Protein AF-A0A9W7AC46-F1 (afdb_monomer_lite)

Radius of gyration: 25.56 Å; chains: 1; bounding box: 69×56×58 Å

Organism: NCBI:txid2557542

Secondary structure (DSSP, 8-state):
--TTT-S--HHHHHHHHHTTSSPPPSEEEE--SS-TTT-----HHHHHHHHHHHHHTTPEEEEE-TTGGGB--STTPPPPGGG-SSS-GGGEEEEEETTTTT-GGG--EEEEES-HHHHHHHHT-HHHHTTTSS-HHHHHHHHHHHHTT-HHHHHHHHHHHHHHHHHHHHHHHHT-TTEE-SS---BSSEEEEEESS-S-HHHHHHHHHHHH-EE-EEGGGGS-TTSPP-SEEEEE---S----TT-TTSTTTTSSEE----TTS-HHHHHHHHHHHHHHHHHHHH--TTHHHHHHHHHHHHHHHTTPPPBPPP-TTS-S-PBPPHHHHHHHHHHHHHHHHHHHHHHHHHHHHHHHHHHHHHHT-

Sequence (365 aa):
MDATNGGIDLDVLEMMLDESIIPPPSAIYIIPTNNNPTGMTYSSSRREKLVRLASAHNIIIIADEVYHLLDWREDAKPGRMVTTAGADPSLTISLNSFTKIFSPGLRLGWIECKHQPLLLNIENLGYIRSQGGIAPLNSELMRIILTRGLLQPHLASVKSALKLRLDLILEKVASCPNITVPYPPTGGYFLWLKLLNVASEAAVVSALEKSQGVVVLPGSSCCQPSAPPLDGVFIRLNGTDSSDNSDSHESESSIFFAKGQKIREHPPNKHLTKLITTNIDAYYQAIGRHEKRDIIERIYDDLSSQGYTFHAPMIANKPPYQVVSRKVALTKIAQSIRDRKSLIPKIRRRQSRQKFKLSQAIKAR

Foldseek 3Di:
DPQQQDDDPLVVVLCCDVVVVDQADQEDEAAQALGVAQLGHHFLVRLLSVLASCVVRVYAYEYEDQWLLFFPDDPRRHDFSQPRPPHHQQSYKYWYDCCFQPNVVLQDTDIDHPNVVVVVVVCPPCCQVVVPHDSVVSVVVVVVCVVVVVSVVSNVLLSVQQVVLLVVVVVVQVPPPQWDFSHDRRGGFKGWIAGHPDPDQVVVQVCCCVPQLAHWAFQQVVDDVPDDGRRTTMFTADRDDPPCPPDPPCPPSNSGDRPDPPPPPDDVCCVVCCVVVVCPPVVVPPDDPVVVLVVLVVVVVVCVVVPDFDFDDDDPDDDPTDRDPPVVSSVVVVVVVVVVVVCVVVVVVVVVVVVVVVVVVVVVD

pLDDT: mean 70.44, std 22.74, range [26.23, 98.06]

Structure (mmCIF, N/CA/C/O backbone):
data_AF-A0A9W7AC46-F1
#
_entry.id   AF-A0A9W7AC46-F1
#
loop_
_atom_site.group_PDB
_atom_site.id
_atom_site.type_symbol
_atom_site.label_atom_id
_atom_site.label_alt_id
_atom_site.label_comp_id
_atom_site.label_asym_id
_atom_site.label_entity_id
_atom_site.label_seq_id
_atom_site.pdbx_PDB_ins_code
_atom_site.Cartn_x
_atom_site.Cartn_y
_atom_site.Cartn_z
_atom_site.occupancy
_atom_site.B_iso_or_equiv
_atom_site.auth_seq_id
_atom_site.auth_comp_id
_atom_site.auth_asym_id
_atom_site.auth_atom_id
_atom_site.pdbx_PDB_model_num
ATOM 1 N N . MET A 1 1 ? -15.261 -5.792 -6.338 1.00 64.38 1 MET A N 1
ATOM 2 C CA . MET A 1 1 ? -14.138 -5.985 -5.395 1.00 64.38 1 MET A CA 1
ATOM 3 C C . MET A 1 1 ? -14.119 -7.457 -5.061 1.00 64.38 1 MET A C 1
ATOM 5 O O . MET A 1 1 ? -15.205 -8.000 -4.903 1.00 64.38 1 MET A O 1
ATOM 9 N N . ASP A 1 2 ? -12.947 -8.078 -4.978 1.00 66.12 2 ASP A N 1
ATOM 10 C CA . ASP A 1 2 ? -12.839 -9.459 -4.494 1.00 66.12 2 ASP A CA 1
ATOM 11 C C . ASP A 1 2 ? -13.399 -9.516 -3.065 1.00 66.12 2 ASP A C 1
ATOM 13 O O . ASP A 1 2 ? -12.892 -8.829 -2.175 1.00 66.12 2 ASP A O 1
ATOM 17 N N . ALA A 1 3 ? -14.477 -10.273 -2.862 1.00 60.66 3 ALA A N 1
ATOM 18 C CA . ALA A 1 3 ? -15.183 -10.335 -1.584 1.00 60.66 3 ALA A CA 1
ATOM 19 C C . ALA A 1 3 ? -14.407 -11.107 -0.504 1.00 60.66 3 ALA A C 1
ATOM 21 O O . ALA A 1 3 ? -14.673 -10.930 0.684 1.00 60.66 3 ALA A O 1
ATOM 22 N N . THR A 1 4 ? -13.462 -11.958 -0.908 1.00 63.78 4 THR A N 1
ATOM 23 C CA . THR A 1 4 ? -12.693 -12.831 -0.018 1.00 63.78 4 THR A CA 1
ATOM 24 C C . THR A 1 4 ? -11.364 -12.194 0.363 1.00 63.78 4 THR A C 1
ATOM 26 O O . THR A 1 4 ? -10.980 -12.216 1.527 1.00 63.78 4 THR A O 1
ATOM 29 N N . ASN A 1 5 ? -10.664 -11.598 -0.603 1.00 70.50 5 ASN A N 1
ATOM 30 C CA . ASN A 1 5 ? -9.306 -11.089 -0.397 1.00 70.50 5 ASN A CA 1
ATOM 31 C C . ASN A 1 5 ? -9.199 -9.567 -0.492 1.00 70.50 5 ASN A C 1
ATOM 33 O O . ASN A 1 5 ? -8.156 -9.014 -0.146 1.00 70.50 5 ASN A O 1
ATOM 37 N N . GLY A 1 6 ? -10.241 -8.880 -0.959 1.00 76.44 6 GLY A N 1
ATOM 38 C CA . GLY A 1 6 ? -10.216 -7.444 -1.190 1.00 76.44 6 GLY A CA 1
ATOM 39 C C . GLY A 1 6 ? -9.431 -7.048 -2.445 1.00 76.44 6 GLY A C 1
ATOM 40 O O . GLY A 1 6 ? -8.724 -7.834 -3.084 1.00 76.44 6 GLY A O 1
ATOM 41 N N . GLY A 1 7 ? -9.550 -5.774 -2.811 1.00 84.06 7 GLY A N 1
ATOM 42 C CA . GLY A 1 7 ? -8.943 -5.234 -4.026 1.00 84.06 7 GLY A CA 1
ATOM 43 C C . GLY A 1 7 ? -9.664 -5.672 -5.304 1.00 84.06 7 GLY A C 1
ATOM 44 O O . GLY A 1 7 ? -10.861 -5.970 -5.308 1.00 84.06 7 GLY A O 1
ATOM 45 N N . ILE A 1 8 ? -8.934 -5.649 -6.415 1.00 8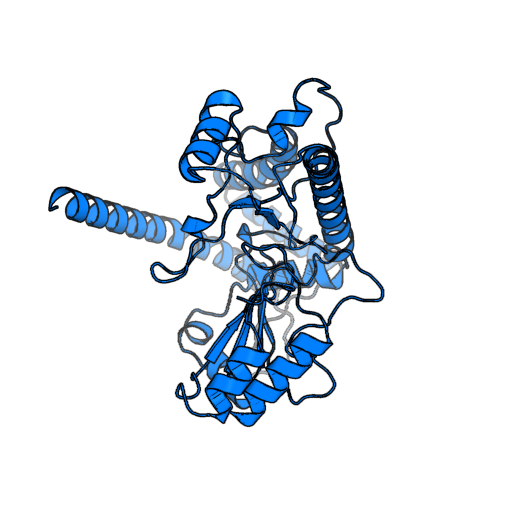8.44 8 ILE A N 1
ATOM 46 C CA . ILE A 1 8 ? -9.450 -6.056 -7.725 1.00 88.44 8 ILE A CA 1
ATOM 47 C C . ILE A 1 8 ? -9.716 -7.563 -7.701 1.00 88.44 8 ILE A C 1
ATOM 49 O O . ILE A 1 8 ? -8.866 -8.342 -7.271 1.00 88.44 8 ILE A O 1
ATOM 53 N N . ASP A 1 9 ? -10.896 -7.953 -8.167 1.00 89.94 9 ASP A N 1
ATOM 54 C CA . ASP A 1 9 ? -11.195 -9.346 -8.468 1.00 89.94 9 ASP A CA 1
ATOM 55 C C . ASP A 1 9 ? -10.502 -9.702 -9.787 1.00 89.94 9 ASP A C 1
ATOM 57 O O . ASP A 1 9 ? -10.860 -9.178 -10.842 1.00 89.94 9 ASP A O 1
ATOM 61 N N . LEU A 1 10 ? -9.423 -10.482 -9.694 1.00 92.19 10 LEU A N 1
ATOM 62 C CA . LEU A 1 10 ? -8.570 -10.778 -10.843 1.00 92.19 10 LEU A CA 1
ATOM 63 C C . LEU A 1 10 ? -9.198 -11.809 -11.779 1.00 92.19 10 LEU A C 1
ATOM 65 O O . LEU A 1 10 ? -8.859 -11.793 -12.954 1.00 92.19 10 LEU A O 1
ATOM 69 N N . ASP A 1 11 ? -10.093 -12.663 -11.280 1.00 91.31 11 ASP A N 1
ATOM 70 C CA . ASP A 1 11 ? -10.802 -13.648 -12.101 1.00 91.31 11 ASP A CA 1
ATOM 71 C C . ASP A 1 11 ? -11.875 -12.940 -12.934 1.00 91.31 11 ASP A C 1
ATOM 73 O O . ASP A 1 11 ? -11.988 -13.156 -14.138 1.00 91.31 11 ASP A O 1
ATOM 77 N N . VAL A 1 12 ? -12.603 -12.005 -12.312 1.00 90.88 12 VAL A N 1
ATOM 78 C CA . VAL A 1 12 ? -13.555 -11.146 -13.028 1.00 90.88 12 VAL A CA 1
ATOM 79 C C . VAL A 1 12 ? -12.835 -10.243 -14.027 1.00 90.88 12 VAL A C 1
ATOM 81 O O . VAL A 1 12 ? -13.307 -10.097 -15.150 1.00 90.88 12 VAL A O 1
ATOM 84 N N . LEU A 1 13 ? -11.700 -9.639 -13.651 1.00 90.81 13 LEU A N 1
ATOM 85 C CA . LEU A 1 13 ? -10.928 -8.799 -14.571 1.00 90.81 13 LEU A CA 1
ATOM 86 C C . LEU A 1 13 ? -10.423 -9.594 -15.782 1.00 90.81 13 LEU A C 1
ATOM 88 O O . LEU A 1 13 ? -10.555 -9.107 -16.898 1.00 90.81 13 LEU A O 1
ATOM 92 N N . GLU A 1 14 ? -9.856 -10.781 -15.559 1.00 93.44 14 GLU A N 1
ATOM 93 C CA . GLU A 1 14 ? -9.398 -11.690 -16.619 1.00 93.44 14 GLU A CA 1
ATOM 94 C C . GLU A 1 14 ? -10.542 -12.023 -17.576 1.00 93.44 14 GLU A C 1
ATOM 96 O O . GLU A 1 14 ? -10.450 -11.710 -18.757 1.00 93.44 14 GLU A O 1
ATOM 101 N N . MET A 1 15 ? -11.674 -12.500 -17.051 1.00 94.38 15 MET A N 1
ATOM 102 C CA . MET A 1 15 ? -12.862 -12.797 -17.855 1.00 94.38 15 MET A CA 1
ATOM 103 C C . MET A 1 15 ? -13.342 -11.581 -18.661 1.00 94.38 15 MET A C 1
ATOM 105 O O . MET A 1 15 ? -13.624 -11.700 -19.849 1.00 94.38 15 MET A O 1
ATOM 109 N N . MET A 1 16 ? -13.397 -10.390 -18.055 1.00 92.12 16 MET A N 1
ATOM 110 C CA . MET A 1 16 ? -13.843 -9.179 -18.751 1.00 92.12 16 MET A CA 1
ATOM 111 C C . MET A 1 16 ? -12.904 -8.745 -19.886 1.00 92.12 16 MET A C 1
ATOM 113 O O . MET A 1 16 ? -13.373 -8.127 -20.846 1.00 92.12 16 MET A O 1
ATOM 117 N N . LEU A 1 17 ? -11.603 -9.020 -19.765 1.00 91.62 17 LEU A N 1
ATOM 118 C CA . LEU A 1 17 ? -10.602 -8.708 -20.784 1.00 91.62 17 LEU A CA 1
ATOM 119 C C . LEU A 1 17 ? -10.576 -9.769 -21.891 1.00 91.62 17 LEU A C 1
ATOM 121 O O . LEU A 1 17 ? -10.580 -9.402 -23.065 1.00 91.62 17 LEU A O 1
ATOM 125 N N . ASP A 1 18 ? -10.595 -11.052 -21.529 1.00 92.06 18 ASP A N 1
ATOM 126 C CA . ASP A 1 18 ? -10.558 -12.179 -22.468 1.00 92.06 18 ASP A CA 1
ATOM 127 C C . ASP A 1 18 ? -11.819 -12.230 -23.339 1.00 92.06 18 ASP A C 1
ATOM 129 O O . ASP A 1 18 ? -11.731 -12.328 -24.563 1.00 92.06 18 ASP A O 1
ATOM 133 N N . GLU A 1 19 ? -12.995 -12.038 -22.735 1.00 93.50 19 GLU A N 1
ATOM 134 C CA . GLU A 1 19 ? -14.280 -11.982 -23.447 1.00 93.50 19 GLU A CA 1
ATOM 135 C C . GLU A 1 19 ? -14.530 -10.620 -24.119 1.00 93.50 19 GLU A C 1
ATOM 137 O O . GLU A 1 19 ? -15.601 -10.374 -24.676 1.00 93.50 19 GLU A O 1
ATOM 142 N N . SER A 1 20 ? -13.559 -9.699 -24.060 1.00 91.38 20 SER A N 1
ATOM 143 C CA . SER A 1 20 ? -13.648 -8.355 -24.650 1.00 91.38 20 SER A CA 1
ATOM 144 C C . SER A 1 20 ? -14.892 -7.560 -24.214 1.00 91.38 20 SER A C 1
ATOM 146 O O . SER A 1 20 ? -15.374 -6.689 -24.941 1.00 91.38 20 SER A O 1
ATOM 148 N N . ILE A 1 21 ? -15.406 -7.828 -23.008 1.00 92.25 21 ILE A N 1
ATOM 149 C CA . ILE A 1 21 ? -16.532 -7.095 -22.405 1.00 92.25 21 ILE A CA 1
ATOM 150 C C . ILE A 1 21 ? -16.138 -5.633 -22.176 1.00 92.25 21 ILE A C 1
ATOM 152 O O . ILE A 1 21 ? -16.964 -4.726 -22.307 1.00 92.25 21 ILE A O 1
ATOM 156 N N . ILE A 1 22 ? -14.867 -5.402 -21.842 1.00 88.38 22 ILE A N 1
ATOM 157 C CA . ILE A 1 22 ? -14.264 -4.072 -21.776 1.00 88.38 22 ILE A CA 1
ATOM 158 C C . ILE A 1 22 ? -13.017 -4.011 -22.660 1.00 88.38 22 ILE A C 1
ATOM 160 O O . ILE A 1 22 ? -12.302 -5.004 -22.790 1.00 88.38 22 ILE A O 1
ATOM 164 N N . PRO A 1 23 ? -12.691 -2.838 -23.228 1.00 91.25 23 PRO A N 1
ATOM 165 C CA . PRO A 1 23 ? -11.378 -2.643 -23.821 1.00 91.25 23 PRO A CA 1
ATOM 166 C C . PRO A 1 23 ? -10.291 -2.686 -22.729 1.00 91.25 23 PRO A C 1
ATOM 168 O O . PRO A 1 23 ? -10.530 -2.190 -21.619 1.00 91.25 23 PRO A O 1
ATOM 171 N N . PRO A 1 24 ? -9.081 -3.197 -23.029 1.00 92.44 24 PRO A N 1
ATOM 172 C CA . PRO A 1 24 ? -7.964 -3.141 -22.097 1.00 92.44 24 PRO A CA 1
ATOM 173 C C . PRO A 1 24 ? -7.679 -1.699 -21.650 1.00 92.44 24 PRO A C 1
ATOM 175 O O . PRO A 1 24 ? -7.480 -0.818 -22.495 1.00 92.44 24 PRO A O 1
ATOM 178 N N . PRO A 1 25 ? -7.657 -1.415 -20.336 1.00 94.19 25 PRO A N 1
ATOM 179 C CA . PRO A 1 25 ? -7.311 -0.088 -19.852 1.00 94.19 25 PRO A CA 1
ATOM 180 C C . PRO A 1 25 ? -5.836 0.205 -20.134 1.00 94.19 25 PRO A C 1
ATOM 182 O O . PRO A 1 25 ? -4.985 -0.670 -20.024 1.00 94.19 25 PRO A O 1
ATOM 185 N N . SER A 1 26 ? -5.488 1.464 -20.404 1.00 95.94 26 SER A N 1
ATOM 186 C CA . SER A 1 26 ? -4.075 1.831 -20.592 1.00 95.94 26 SER A CA 1
ATOM 187 C C . SER A 1 26 ? -3.237 1.621 -19.325 1.00 95.94 26 SER A C 1
ATOM 189 O O . SER A 1 26 ? -2.031 1.391 -19.407 1.00 95.94 26 SER A O 1
ATOM 191 N N . ALA A 1 27 ? -3.861 1.726 -18.147 1.00 96.44 27 ALA A N 1
ATOM 192 C CA . ALA A 1 27 ? -3.200 1.491 -16.874 1.00 96.44 27 ALA A CA 1
ATOM 193 C C . ALA A 1 27 ? -4.170 1.049 -15.771 1.00 96.44 27 ALA A C 1
ATOM 195 O O . ALA A 1 27 ? -5.345 1.420 -15.766 1.00 96.44 27 ALA A O 1
ATOM 196 N N . ILE A 1 28 ? -3.632 0.333 -14.787 1.00 96.12 28 ILE A N 1
ATOM 197 C CA . ILE A 1 28 ? -4.288 -0.034 -13.533 1.00 96.12 28 ILE A CA 1
ATOM 198 C C . ILE A 1 28 ? -3.490 0.567 -12.373 1.00 96.12 28 ILE A C 1
ATOM 200 O O . ILE A 1 28 ? -2.294 0.316 -12.235 1.00 96.12 28 ILE A O 1
ATOM 204 N N . TYR A 1 29 ? -4.159 1.340 -11.516 1.00 96.88 29 TYR A N 1
ATOM 205 C CA . TYR A 1 29 ? -3.589 1.838 -10.264 1.00 96.88 29 TYR A CA 1
ATOM 206 C C . TYR A 1 29 ? -3.992 0.936 -9.098 1.00 96.88 29 TYR A C 1
ATOM 208 O O . TYR A 1 29 ? -5.176 0.654 -8.909 1.00 96.88 29 TYR A O 1
ATOM 216 N N . ILE A 1 30 ? -3.017 0.524 -8.289 1.00 96.62 30 ILE A N 1
ATOM 217 C CA . ILE A 1 30 ? -3.247 -0.294 -7.094 1.00 96.62 30 ILE A CA 1
ATOM 218 C C . ILE A 1 30 ? -2.365 0.145 -5.930 1.00 96.62 30 ILE A C 1
ATOM 220 O O . ILE A 1 30 ? -1.261 0.645 -6.119 1.00 96.62 30 ILE A O 1
ATOM 224 N N . ILE A 1 31 ? -2.824 -0.144 -4.712 1.00 96.25 31 ILE A N 1
ATOM 225 C CA . ILE A 1 31 ? -2.000 -0.135 -3.498 1.00 96.25 31 ILE A CA 1
ATOM 226 C C . ILE A 1 31 ? -1.893 -1.604 -3.049 1.00 96.25 31 ILE A C 1
ATOM 228 O O . ILE A 1 31 ? -2.824 -2.092 -2.402 1.00 96.25 31 ILE A O 1
ATOM 232 N N . PRO A 1 32 ? -0.833 -2.345 -3.437 1.00 95.62 32 PRO A N 1
ATOM 233 C CA . PRO A 1 32 ? -0.764 -3.805 -3.282 1.00 95.62 32 PRO A CA 1
ATOM 234 C C . PRO A 1 32 ? -0.427 -4.267 -1.861 1.00 95.62 32 PRO A C 1
ATOM 236 O O . PRO A 1 32 ? -0.586 -5.445 -1.548 1.00 95.62 32 PRO A O 1
ATOM 239 N N . THR A 1 33 ? 0.097 -3.377 -1.015 1.00 95.25 33 THR A N 1
ATOM 240 C CA . THR A 1 33 ? 0.527 -3.699 0.352 1.00 95.25 33 THR A CA 1
ATOM 241 C C . THR A 1 33 ? -0.110 -2.723 1.326 1.00 95.25 33 THR A C 1
ATOM 243 O O . THR A 1 33 ? 0.060 -1.517 1.149 1.00 95.25 33 THR A O 1
ATOM 246 N N . ASN A 1 34 ? -0.788 -3.240 2.353 1.00 94.19 34 ASN A N 1
ATOM 247 C CA . ASN A 1 34 ? -1.469 -2.467 3.394 1.00 94.19 34 ASN A CA 1
ATOM 248 C C . ASN A 1 34 ? -2.341 -1.350 2.788 1.00 94.19 34 ASN A C 1
ATOM 250 O O . ASN A 1 34 ? -2.127 -0.159 3.025 1.00 94.19 34 ASN A O 1
ATOM 254 N N . ASN A 1 35 ? -3.266 -1.763 1.919 1.00 93.19 35 ASN A N 1
ATOM 255 C CA . ASN A 1 35 ? -4.082 -0.922 1.054 1.00 93.19 35 ASN A CA 1
ATOM 256 C C . ASN A 1 35 ? -4.800 0.208 1.815 1.00 93.19 35 ASN A C 1
ATOM 258 O O . ASN A 1 35 ? -5.325 0.005 2.904 1.00 93.19 35 ASN A O 1
ATOM 262 N N . ASN A 1 36 ? -4.880 1.395 1.217 1.00 91.19 36 ASN A N 1
ATOM 263 C CA . ASN A 1 36 ? -5.766 2.456 1.692 1.00 91.19 36 ASN A CA 1
ATOM 264 C C . ASN A 1 36 ? -7.066 2.416 0.865 1.00 91.19 36 ASN A C 1
ATOM 266 O O . ASN A 1 36 ? -6.972 2.624 -0.346 1.00 91.19 36 ASN A O 1
ATOM 270 N N . PRO A 1 37 ? -8.252 2.184 1.458 1.00 88.00 37 PRO A N 1
ATOM 271 C CA . PRO A 1 37 ? -8.549 2.156 2.898 1.00 88.00 37 PRO A CA 1
ATOM 272 C C . PRO A 1 37 ? -8.495 0.770 3.558 1.00 88.00 37 PRO A C 1
ATOM 274 O O . PRO A 1 37 ? -8.517 0.674 4.779 1.00 88.00 37 PRO A O 1
ATOM 277 N N . THR A 1 38 ? -8.493 -0.313 2.785 1.00 88.25 38 THR A N 1
ATOM 278 C CA . THR A 1 38 ? -8.935 -1.620 3.306 1.00 88.25 38 THR A CA 1
ATOM 279 C C . THR A 1 38 ? -7.965 -2.328 4.254 1.00 88.25 38 THR A C 1
ATOM 281 O O . THR A 1 38 ? -8.352 -3.286 4.912 1.00 88.25 38 THR A O 1
ATOM 284 N N . GLY A 1 39 ? -6.702 -1.909 4.308 1.00 90.38 39 GLY A N 1
ATOM 285 C CA . GLY A 1 39 ? -5.627 -2.580 5.044 1.00 90.38 39 GLY A CA 1
ATOM 286 C C . GLY A 1 39 ? -5.121 -3.870 4.387 1.00 90.38 39 GLY A C 1
ATOM 287 O O . GLY A 1 39 ? -4.119 -4.423 4.835 1.00 90.38 39 GLY A O 1
ATOM 288 N N . MET A 1 40 ? -5.760 -4.338 3.309 1.00 92.19 40 MET A N 1
ATOM 289 C CA . MET A 1 40 ? -5.433 -5.619 2.680 1.00 92.19 40 MET A CA 1
ATOM 290 C C . MET A 1 40 ? -4.058 -5.613 1.995 1.00 92.19 40 MET A C 1
ATOM 292 O O . MET A 1 40 ? -3.549 -4.569 1.574 1.00 92.19 40 MET A O 1
ATOM 296 N N . THR A 1 41 ? -3.471 -6.801 1.841 1.00 93.88 41 THR A N 1
ATOM 297 C CA . THR A 1 41 ? -2.219 -7.001 1.103 1.00 93.88 41 THR A CA 1
ATOM 298 C C . THR A 1 41 ? -2.372 -8.131 0.091 1.00 93.88 41 THR A C 1
ATOM 300 O O . THR A 1 41 ? -2.771 -9.237 0.442 1.00 93.88 41 THR A O 1
ATOM 303 N N . TYR A 1 42 ? -1.993 -7.879 -1.163 1.00 94.44 42 TYR A N 1
ATOM 304 C CA . TYR A 1 42 ? -1.963 -8.891 -2.220 1.00 94.44 42 TYR A CA 1
ATOM 305 C C . TYR A 1 42 ? -0.912 -9.952 -1.889 1.00 94.44 42 TYR A C 1
ATOM 307 O O . TYR A 1 42 ? 0.254 -9.609 -1.653 1.00 94.44 42 TYR A O 1
ATOM 315 N N . SER A 1 43 ? -1.313 -11.225 -1.938 1.00 92.94 43 SER A N 1
ATOM 316 C CA . SER A 1 43 ? -0.403 -12.373 -1.899 1.00 92.94 43 SER A CA 1
ATOM 317 C C . SER A 1 43 ? 0.549 -12.368 -3.097 1.00 92.94 43 SER A C 1
ATOM 319 O O . SER A 1 43 ? 0.258 -11.759 -4.129 1.00 92.94 43 SER A O 1
ATOM 321 N N . SER A 1 44 ? 1.667 -13.090 -2.996 1.00 93.75 44 SER A N 1
ATOM 322 C CA . SER A 1 44 ? 2.608 -13.246 -4.113 1.00 93.75 44 SER A CA 1
ATOM 323 C C . SER A 1 44 ? 1.928 -13.804 -5.370 1.00 93.75 44 SER A C 1
ATOM 325 O O . SER A 1 44 ? 2.137 -13.265 -6.451 1.00 93.75 44 SER A O 1
ATOM 327 N N . SER A 1 45 ? 1.031 -14.786 -5.221 1.00 93.94 45 SER A N 1
ATOM 328 C CA . SER A 1 45 ? 0.265 -15.360 -6.337 1.00 93.94 45 SER A CA 1
ATOM 329 C C . SER A 1 45 ? -0.670 -14.349 -7.009 1.00 93.94 45 SER A C 1
ATOM 331 O O . SER A 1 45 ? -0.756 -14.311 -8.233 1.00 93.94 45 SER A O 1
ATOM 333 N N . ARG A 1 46 ? -1.333 -13.472 -6.240 1.00 94.62 46 ARG A N 1
ATOM 334 C CA . ARG A 1 46 ? -2.177 -12.400 -6.800 1.00 94.62 46 ARG A CA 1
ATOM 335 C C . ARG A 1 46 ? -1.351 -11.355 -7.545 1.00 94.62 46 ARG A C 1
ATOM 337 O O . ARG A 1 46 ? -1.791 -10.858 -8.577 1.00 94.62 46 ARG A O 1
ATOM 344 N N . ARG A 1 47 ? -0.160 -11.017 -7.037 1.00 96.31 47 ARG A N 1
ATOM 345 C CA . ARG A 1 47 ? 0.770 -10.112 -7.734 1.00 96.31 47 ARG A CA 1
ATOM 346 C C . ARG A 1 47 ? 1.225 -10.725 -9.054 1.00 96.31 47 ARG A C 1
ATOM 348 O O . ARG A 1 47 ? 1.147 -10.056 -10.077 1.00 96.31 47 ARG A O 1
ATOM 355 N N . GLU A 1 48 ? 1.624 -11.996 -9.037 1.00 96.94 48 GLU A N 1
ATOM 356 C CA . GLU A 1 48 ? 2.020 -12.745 -10.234 1.00 96.94 48 GLU A CA 1
ATOM 357 C C . GLU A 1 48 ? 0.892 -12.800 -11.266 1.00 96.94 48 GLU A C 1
ATOM 359 O O . GLU A 1 48 ? 1.112 -12.427 -12.418 1.00 96.94 48 GLU A O 1
ATOM 364 N N . LYS A 1 49 ? -0.329 -13.165 -10.848 1.00 96.56 49 LYS A N 1
ATOM 365 C CA . LYS A 1 49 ? -1.502 -13.193 -11.730 1.00 96.56 49 LYS A CA 1
ATOM 366 C C . LYS A 1 49 ? -1.765 -11.829 -12.368 1.00 96.56 49 LYS A C 1
ATOM 368 O O . LYS A 1 49 ? -1.904 -11.746 -13.583 1.00 96.56 49 LYS A O 1
ATOM 373 N N . LEU A 1 50 ? -1.772 -10.751 -11.582 1.00 96.81 50 LEU A N 1
ATOM 374 C CA . LEU A 1 50 ? -2.003 -9.410 -12.120 1.00 96.81 50 LEU A CA 1
ATOM 375 C C . LEU A 1 50 ? -0.902 -8.972 -13.097 1.00 96.81 50 LEU A C 1
ATOM 377 O O . LEU A 1 50 ? -1.212 -8.368 -14.117 1.00 96.81 50 LEU A O 1
ATOM 381 N N . VAL A 1 51 ? 0.368 -9.282 -12.816 1.00 97.31 51 VAL A N 1
ATOM 382 C CA . VAL A 1 51 ? 1.475 -8.974 -13.739 1.00 97.31 51 VAL A CA 1
ATOM 383 C C . VAL A 1 51 ? 1.332 -9.758 -15.048 1.00 97.31 51 VAL A C 1
ATOM 385 O O . VAL A 1 51 ? 1.542 -9.182 -16.114 1.00 97.31 51 VAL A O 1
ATOM 388 N N . ARG A 1 52 ? 0.920 -11.032 -14.998 1.00 96.69 52 ARG A N 1
ATOM 389 C CA . ARG A 1 52 ? 0.643 -11.830 -16.206 1.00 96.69 52 ARG A CA 1
ATOM 390 C C . ARG A 1 52 ? -0.495 -11.244 -17.035 1.00 96.69 52 ARG A C 1
ATOM 392 O O . ARG A 1 52 ? -0.302 -11.034 -18.227 1.00 96.69 52 ARG A O 1
ATOM 399 N N . LEU A 1 53 ? -1.623 -10.915 -16.404 1.00 95.62 53 LEU A N 1
ATOM 400 C CA . LEU A 1 53 ? -2.758 -10.271 -17.075 1.00 95.62 53 LEU A CA 1
ATOM 401 C C . LEU A 1 53 ? -2.344 -8.946 -17.717 1.00 95.62 53 LEU A C 1
ATOM 403 O O . LEU A 1 53 ? -2.630 -8.683 -18.882 1.00 95.62 53 LEU A O 1
ATOM 407 N N . ALA A 1 54 ? -1.607 -8.121 -16.979 1.00 95.50 54 ALA A N 1
ATOM 408 C CA . ALA A 1 54 ? -1.141 -6.846 -17.491 1.00 95.50 54 ALA A CA 1
ATOM 409 C C . ALA A 1 54 ? -0.216 -7.007 -18.706 1.00 95.50 54 ALA A C 1
ATOM 411 O O . ALA A 1 54 ? -0.345 -6.265 -19.675 1.00 95.50 54 ALA A O 1
ATOM 412 N N . SER A 1 55 ? 0.674 -8.001 -18.688 1.00 94.12 55 SER A N 1
ATOM 413 C CA . SER A 1 55 ? 1.534 -8.325 -19.827 1.00 94.12 55 SER A CA 1
ATOM 414 C C . SER A 1 55 ? 0.728 -8.819 -21.036 1.00 94.12 55 SER A C 1
ATOM 416 O O . SER A 1 55 ? 0.932 -8.315 -22.139 1.00 94.12 55 SER A O 1
ATOM 418 N N . ALA A 1 56 ? -0.231 -9.728 -20.827 1.00 94.56 56 ALA A N 1
ATOM 419 C CA . ALA A 1 56 ? -1.058 -10.306 -21.889 1.00 94.56 56 ALA A CA 1
ATOM 420 C C . ALA A 1 56 ? -1.910 -9.260 -22.627 1.00 94.56 56 ALA A C 1
ATOM 422 O O . ALA A 1 56 ? -2.061 -9.331 -23.844 1.00 94.56 56 ALA A O 1
ATOM 423 N N . HIS A 1 57 ? -2.413 -8.255 -21.906 1.00 95.12 57 HIS A N 1
ATOM 424 C CA . HIS A 1 57 ? -3.288 -7.220 -22.465 1.00 95.12 57 HIS A CA 1
ATOM 425 C C . HIS A 1 57 ? -2.604 -5.854 -22.649 1.00 95.12 57 HIS A C 1
ATOM 427 O O . HIS A 1 57 ? -3.282 -4.863 -22.918 1.00 95.12 57 HIS A O 1
ATOM 433 N N . ASN A 1 58 ? -1.273 -5.781 -22.516 1.00 94.62 58 ASN A N 1
ATOM 434 C CA . ASN A 1 58 ? -0.482 -4.550 -22.650 1.00 94.62 58 ASN A CA 1
ATOM 435 C C . ASN A 1 58 ? -0.961 -3.392 -21.740 1.00 94.62 58 ASN A C 1
ATOM 437 O O . ASN A 1 58 ? -1.102 -2.243 -22.163 1.00 94.62 58 ASN A O 1
ATOM 441 N N . ILE A 1 59 ? -1.218 -3.706 -20.471 1.00 96.31 59 ILE A N 1
ATOM 442 C CA . ILE A 1 59 ? -1.703 -2.777 -19.446 1.00 96.31 59 ILE A CA 1
ATOM 443 C C . ILE A 1 59 ? -0.534 -2.352 -18.552 1.00 96.31 59 ILE A C 1
ATOM 445 O O . ILE A 1 59 ? 0.218 -3.187 -18.053 1.00 96.31 59 ILE A O 1
ATOM 449 N N . ILE A 1 60 ? -0.400 -1.054 -18.272 1.00 96.38 60 ILE A N 1
ATOM 450 C CA . ILE A 1 60 ? 0.598 -0.561 -17.311 1.00 96.38 60 ILE A CA 1
ATOM 451 C C . ILE A 1 60 ? 0.082 -0.738 -15.877 1.00 96.38 60 ILE A C 1
ATOM 453 O O . ILE A 1 60 ? -0.992 -0.251 -15.532 1.00 96.38 60 ILE A O 1
ATOM 457 N N . ILE A 1 61 ? 0.868 -1.351 -14.995 1.00 97.62 61 ILE A N 1
ATOM 458 C CA . ILE A 1 61 ? 0.576 -1.382 -13.556 1.00 97.62 61 ILE A CA 1
ATOM 459 C C . ILE A 1 61 ? 1.273 -0.202 -12.880 1.00 97.62 61 ILE A C 1
ATOM 461 O O . ILE A 1 61 ? 2.499 -0.108 -12.881 1.00 97.62 61 ILE A O 1
ATOM 465 N N . ILE A 1 62 ? 0.499 0.666 -12.233 1.00 98.06 62 ILE A N 1
ATOM 466 C CA . ILE A 1 62 ? 0.992 1.726 -11.350 1.00 98.06 62 ILE A CA 1
ATOM 467 C C . ILE A 1 62 ? 0.737 1.284 -9.906 1.00 98.06 62 ILE A C 1
ATOM 469 O O . ILE A 1 62 ? -0.369 1.411 -9.382 1.00 98.06 62 ILE A O 1
ATOM 473 N N . ALA A 1 63 ? 1.767 0.742 -9.264 1.00 98.00 63 ALA A N 1
ATOM 474 C CA . ALA A 1 63 ? 1.706 0.237 -7.902 1.00 98.00 63 ALA A CA 1
ATOM 475 C C . ALA A 1 63 ? 2.186 1.294 -6.899 1.00 98.00 63 ALA A C 1
ATOM 477 O O . ALA A 1 63 ? 3.367 1.621 -6.845 1.00 98.00 63 ALA A O 1
ATOM 478 N N . ASP A 1 64 ? 1.285 1.815 -6.075 1.00 97.75 64 ASP A N 1
ATOM 479 C CA . ASP A 1 64 ? 1.609 2.696 -4.955 1.00 97.75 64 ASP A CA 1
ATOM 480 C C . ASP A 1 64 ? 2.028 1.866 -3.734 1.00 97.75 64 ASP A C 1
ATOM 482 O O . ASP A 1 64 ? 1.216 1.260 -3.036 1.00 97.75 64 ASP A O 1
ATOM 486 N N . GLU A 1 65 ? 3.336 1.795 -3.506 1.00 96.62 65 GLU A N 1
ATOM 487 C CA . GLU A 1 65 ? 3.980 0.904 -2.540 1.00 96.62 65 GLU A CA 1
ATOM 488 C C . GLU A 1 65 ? 4.553 1.650 -1.330 1.00 96.62 65 GLU A C 1
ATOM 490 O O . GLU A 1 65 ? 5.396 1.126 -0.600 1.00 96.62 65 GLU A O 1
ATOM 495 N N . VAL A 1 66 ? 4.047 2.853 -1.036 1.00 96.00 66 VAL A N 1
ATOM 496 C CA . VAL A 1 66 ? 4.517 3.682 0.093 1.00 96.00 66 VAL A CA 1
ATOM 497 C C . VAL A 1 66 ? 4.394 3.011 1.470 1.00 96.00 66 VAL A C 1
ATOM 499 O O . VAL A 1 66 ? 5.056 3.441 2.413 1.00 96.00 66 VAL A O 1
ATOM 502 N N . TYR A 1 67 ? 3.574 1.962 1.604 1.00 95.12 67 TYR A N 1
ATOM 503 C CA . TYR A 1 67 ? 3.389 1.193 2.843 1.00 95.12 67 TYR A CA 1
ATOM 504 C C . TYR A 1 67 ? 4.144 -0.141 2.865 1.00 95.12 67 TYR A C 1
ATOM 506 O O . TYR A 1 67 ? 4.088 -0.851 3.869 1.00 95.12 67 TYR A O 1
ATOM 514 N N . HIS A 1 68 ? 4.853 -0.502 1.791 1.00 95.25 68 HIS A N 1
ATOM 515 C CA . HIS A 1 68 ? 5.459 -1.825 1.641 1.00 95.25 68 HIS A CA 1
ATOM 516 C C . HIS A 1 68 ? 6.447 -2.164 2.766 1.00 95.25 68 HIS A C 1
ATOM 518 O O . HIS A 1 68 ? 6.498 -3.293 3.250 1.00 95.25 68 HIS A O 1
ATOM 524 N N . LEU A 1 69 ? 7.236 -1.193 3.229 1.00 94.69 69 LEU A N 1
ATOM 525 C CA . LEU A 1 69 ? 8.211 -1.412 4.301 1.00 94.69 69 LEU A CA 1
ATOM 526 C C . LEU A 1 69 ? 7.583 -1.545 5.696 1.00 94.69 69 LEU A C 1
ATOM 528 O O . LEU A 1 69 ? 8.303 -1.901 6.619 1.00 94.69 69 LEU A O 1
ATOM 532 N N . LEU A 1 70 ? 6.274 -1.327 5.850 1.00 94.44 70 LEU A N 1
ATOM 533 C CA . LEU A 1 70 ? 5.551 -1.392 7.128 1.00 94.44 70 LEU A CA 1
ATOM 534 C C . LEU A 1 70 ? 4.852 -2.736 7.375 1.00 94.44 70 LEU A C 1
ATOM 536 O O . LEU A 1 70 ? 4.057 -2.840 8.300 1.00 94.44 70 LEU A O 1
ATOM 540 N N . ASP A 1 71 ? 5.119 -3.745 6.547 1.00 93.69 71 ASP A N 1
ATOM 541 C CA . ASP A 1 71 ? 4.679 -5.125 6.780 1.00 93.69 71 ASP A CA 1
ATOM 542 C C . ASP A 1 71 ? 5.400 -5.725 8.001 1.00 93.69 71 ASP A C 1
ATOM 544 O O . ASP A 1 71 ? 6.618 -5.544 8.144 1.00 93.69 71 ASP A O 1
ATOM 548 N N . TRP A 1 72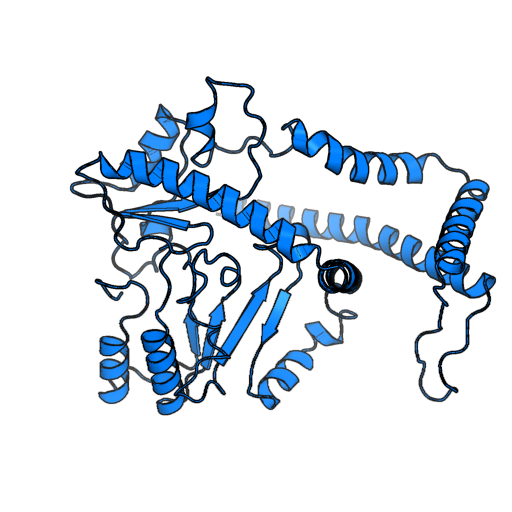 ? 4.658 -6.405 8.875 1.00 93.00 72 TRP A N 1
ATOM 549 C CA . TRP A 1 72 ? 5.187 -7.074 10.069 1.00 93.00 72 TRP A CA 1
ATOM 550 C C . TRP A 1 72 ? 5.655 -8.504 9.799 1.00 93.00 72 TRP A C 1
ATOM 552 O O . TRP A 1 72 ? 6.343 -9.071 10.640 1.00 93.00 72 TRP A O 1
ATOM 562 N N . ARG A 1 73 ? 5.301 -9.097 8.653 1.00 90.38 73 ARG A N 1
ATOM 563 C CA . ARG A 1 73 ? 5.750 -10.448 8.295 1.00 90.38 73 ARG A CA 1
ATOM 564 C C . ARG A 1 73 ? 7.223 -10.430 7.900 1.00 90.38 73 ARG A C 1
ATOM 566 O O . ARG A 1 73 ? 7.637 -9.566 7.123 1.00 90.38 73 ARG A O 1
ATOM 573 N N . GLU A 1 74 ? 7.979 -11.411 8.385 1.00 79.00 74 GLU A N 1
ATOM 574 C CA . GLU A 1 74 ? 9.395 -11.579 8.036 1.00 79.00 74 GLU A CA 1
ATOM 575 C C . GLU A 1 74 ? 9.571 -12.577 6.879 1.00 79.00 74 GLU A C 1
ATOM 577 O O . GLU A 1 74 ? 10.014 -12.173 5.806 1.00 79.00 74 GLU A O 1
ATOM 582 N N . ASP A 1 75 ? 9.105 -13.822 7.023 1.00 75.50 75 ASP A N 1
ATOM 583 C CA . ASP A 1 75 ? 9.398 -14.895 6.050 1.00 75.50 75 ASP A CA 1
ATOM 584 C C . ASP A 1 75 ? 8.422 -14.993 4.863 1.00 75.50 75 ASP A C 1
ATOM 586 O O . ASP A 1 75 ? 8.765 -15.495 3.795 1.00 75.50 75 ASP A O 1
ATOM 590 N N . ALA A 1 76 ? 7.191 -14.499 5.020 1.00 78.19 76 ALA A N 1
ATOM 591 C CA . ALA A 1 76 ? 6.116 -14.648 4.028 1.00 78.19 76 ALA A CA 1
ATOM 592 C C . ALA A 1 76 ? 5.702 -13.321 3.370 1.00 78.19 76 ALA A C 1
ATOM 594 O O . ALA A 1 76 ? 4.599 -13.196 2.828 1.00 78.19 76 ALA A O 1
ATOM 595 N N . LYS A 1 77 ? 6.552 -12.293 3.458 1.00 87.94 77 LYS A N 1
ATOM 596 C CA . LYS A 1 77 ? 6.250 -10.961 2.934 1.00 87.94 77 LYS A CA 1
ATOM 597 C C . LYS A 1 77 ? 6.307 -10.951 1.398 1.00 87.94 77 LYS A C 1
ATOM 599 O O . LYS A 1 77 ? 7.380 -11.162 0.833 1.00 87.94 77 LYS A O 1
ATOM 604 N N . PRO A 1 78 ? 5.211 -10.612 0.698 1.00 91.81 78 PRO A N 1
ATOM 605 C CA . PRO A 1 78 ? 5.248 -10.450 -0.750 1.00 91.81 78 PRO A CA 1
ATOM 606 C C . PRO A 1 78 ? 6.196 -9.309 -1.149 1.00 91.81 78 PRO A C 1
ATOM 608 O O . PRO A 1 78 ? 6.105 -8.204 -0.607 1.00 91.81 78 PRO A O 1
ATOM 611 N N . GLY A 1 79 ? 7.091 -9.562 -2.107 1.00 92.38 79 GLY A N 1
ATOM 612 C CA . GLY A 1 79 ? 7.991 -8.551 -2.674 1.00 92.38 79 GLY A CA 1
ATOM 613 C C . GLY A 1 79 ? 7.241 -7.466 -3.451 1.00 92.38 79 GLY A C 1
ATOM 614 O O . GLY A 1 79 ? 6.078 -7.644 -3.805 1.00 92.38 79 GLY A O 1
ATOM 615 N N . ARG A 1 80 ? 7.896 -6.332 -3.729 1.00 94.88 80 ARG A N 1
ATOM 616 C CA . ARG A 1 80 ? 7.325 -5.223 -4.521 1.00 94.88 80 ARG A CA 1
ATOM 617 C C . ARG A 1 80 ? 6.802 -5.691 -5.879 1.00 94.88 80 ARG A C 1
ATOM 619 O O . ARG A 1 80 ? 7.361 -6.629 -6.447 1.00 94.88 80 ARG A O 1
ATOM 626 N N . MET A 1 81 ? 5.797 -5.011 -6.434 1.00 95.75 81 MET A N 1
ATOM 627 C CA . MET A 1 81 ? 5.200 -5.397 -7.727 1.00 95.75 81 MET A CA 1
ATOM 628 C C . MET A 1 81 ? 6.249 -5.492 -8.846 1.00 95.75 81 MET A C 1
ATOM 630 O O . MET A 1 81 ? 6.268 -6.470 -9.590 1.00 95.75 81 MET A O 1
ATOM 634 N N . VAL A 1 82 ? 7.195 -4.548 -8.907 1.00 95.44 82 VAL A N 1
ATOM 635 C CA . VAL A 1 82 ? 8.299 -4.560 -9.887 1.00 95.44 82 VAL A CA 1
ATOM 636 C C . VAL A 1 82 ? 9.272 -5.742 -9.710 1.00 95.44 82 VAL A C 1
ATOM 638 O O . VAL A 1 82 ? 10.013 -6.086 -10.627 1.00 95.44 82 VAL A O 1
ATOM 641 N N . THR A 1 83 ? 9.277 -6.387 -8.541 1.00 94.62 83 THR A N 1
ATOM 642 C CA . THR A 1 83 ? 10.122 -7.551 -8.210 1.00 94.62 83 THR A CA 1
ATOM 643 C C . THR A 1 83 ? 9.377 -8.884 -8.270 1.00 94.62 83 THR A C 1
ATOM 645 O O . THR A 1 83 ? 9.940 -9.905 -7.887 1.00 94.62 83 THR A O 1
ATOM 648 N N . THR A 1 84 ? 8.128 -8.890 -8.742 1.00 94.12 84 THR A N 1
ATOM 649 C CA . THR A 1 84 ? 7.313 -10.106 -8.859 1.00 94.12 84 THR A CA 1
ATOM 650 C C . THR A 1 84 ? 8.034 -11.153 -9.711 1.00 94.12 84 THR A C 1
ATOM 652 O O . THR A 1 84 ? 8.400 -10.885 -10.855 1.00 94.12 84 THR A O 1
ATOM 655 N N . ALA A 1 85 ? 8.270 -12.330 -9.130 1.00 86.75 85 ALA A N 1
ATOM 656 C CA . ALA A 1 85 ? 8.822 -13.490 -9.824 1.00 86.75 85 ALA A CA 1
ATOM 657 C C . ALA A 1 85 ? 7.710 -14.249 -10.571 1.00 86.75 85 ALA A C 1
ATOM 659 O O . ALA A 1 85 ? 6.535 -14.083 -10.259 1.00 86.75 85 ALA A O 1
ATOM 660 N N . GLY A 1 86 ? 8.071 -15.074 -11.560 1.00 85.94 86 GLY A N 1
ATOM 661 C CA . GLY A 1 86 ? 7.105 -15.907 -12.300 1.00 85.94 86 GLY A CA 1
ATOM 662 C C . GLY A 1 86 ? 6.288 -15.175 -13.376 1.00 85.94 86 GLY A C 1
ATOM 663 O O . GLY A 1 86 ? 5.459 -15.793 -14.049 1.00 85.94 86 GLY A O 1
ATOM 664 N N . ALA A 1 87 ? 6.534 -13.880 -13.578 1.00 90.38 87 ALA A N 1
ATOM 665 C CA . ALA A 1 87 ? 5.939 -13.058 -14.629 1.00 90.38 87 ALA A CA 1
ATOM 666 C C . ALA A 1 87 ? 6.936 -11.978 -15.087 1.00 90.38 87 ALA A C 1
ATOM 668 O O . ALA A 1 87 ? 7.924 -11.734 -14.393 1.00 90.38 87 ALA A O 1
ATOM 669 N N . ASP A 1 88 ? 6.690 -11.332 -16.230 1.00 92.50 88 ASP A N 1
ATOM 670 C CA . ASP A 1 88 ? 7.476 -10.178 -16.685 1.00 92.50 88 ASP A CA 1
ATOM 671 C C . ASP A 1 88 ? 6.878 -8.863 -16.144 1.00 92.50 88 ASP A C 1
ATOM 673 O O . ASP A 1 88 ? 5.837 -8.419 -16.631 1.00 92.50 88 ASP A O 1
ATOM 677 N N . PRO A 1 89 ? 7.512 -8.194 -15.160 1.00 93.19 89 PRO A N 1
ATOM 678 C CA . PRO A 1 89 ? 7.015 -6.940 -14.614 1.00 93.19 89 PRO A CA 1
ATOM 679 C C . PRO A 1 89 ? 7.521 -5.721 -15.408 1.00 93.19 89 PRO A C 1
ATOM 681 O O . PRO A 1 89 ? 7.627 -4.629 -14.848 1.00 93.19 89 PRO A O 1
ATOM 684 N N . SER A 1 90 ? 7.870 -5.873 -16.691 1.00 92.62 90 SER A N 1
ATOM 685 C CA . SER A 1 90 ? 8.306 -4.772 -17.562 1.00 92.62 90 SER A CA 1
ATOM 686 C C . SER A 1 90 ? 7.286 -3.627 -17.610 1.00 92.62 90 SER A C 1
ATOM 688 O O . SER A 1 90 ? 7.666 -2.463 -17.499 1.00 92.62 90 SER A O 1
ATOM 690 N N . LEU A 1 91 ? 5.988 -3.936 -17.642 1.00 94.06 91 LEU A N 1
ATOM 691 C CA . LEU A 1 91 ? 4.901 -2.947 -17.618 1.00 94.06 91 LEU A CA 1
ATOM 692 C C . LEU A 1 91 ? 4.521 -2.461 -16.208 1.00 94.06 91 LEU A C 1
ATOM 694 O O . LEU A 1 91 ? 3.471 -1.853 -16.019 1.00 94.06 91 LEU A O 1
ATOM 698 N N . THR A 1 92 ? 5.353 -2.715 -15.196 1.00 96.56 92 THR A N 1
ATOM 699 C CA . THR A 1 92 ? 5.080 -2.330 -13.806 1.00 96.56 92 THR A CA 1
ATOM 700 C C . THR A 1 92 ? 5.939 -1.151 -13.353 1.00 96.56 92 THR A C 1
ATOM 702 O O . THR A 1 92 ? 7.162 -1.132 -13.519 1.00 96.56 92 THR A O 1
ATOM 705 N N . ILE A 1 93 ? 5.288 -0.184 -12.708 1.00 97.12 93 ILE A N 1
ATOM 706 C CA . ILE A 1 93 ? 5.886 0.984 -12.065 1.00 97.12 93 ILE A CA 1
ATOM 707 C C . ILE A 1 93 ? 5.559 0.927 -10.571 1.00 97.12 93 ILE A C 1
ATOM 709 O O . ILE A 1 93 ? 4.395 1.026 -10.189 1.00 97.12 93 ILE A O 1
ATOM 713 N N . SER A 1 94 ? 6.576 0.824 -9.719 1.00 97.38 94 SER A N 1
ATOM 714 C CA . SER A 1 94 ? 6.423 0.927 -8.265 1.00 97.38 94 SER A CA 1
ATOM 715 C C . SER A 1 94 ? 6.720 2.356 -7.800 1.00 97.38 94 SER A C 1
ATOM 717 O O . SER A 1 94 ? 7.825 2.870 -7.988 1.00 97.38 94 SER A O 1
ATOM 719 N N . LEU A 1 95 ? 5.742 2.998 -7.164 1.00 97.44 95 LEU A N 1
ATOM 720 C CA . LEU A 1 95 ? 5.846 4.324 -6.559 1.00 97.44 95 LEU A CA 1
ATOM 721 C C . LEU A 1 95 ? 6.119 4.186 -5.062 1.00 97.44 95 LEU A C 1
ATOM 723 O O . LEU A 1 95 ? 5.361 3.543 -4.341 1.00 97.44 95 LEU A O 1
ATOM 727 N N . ASN A 1 96 ? 7.176 4.824 -4.571 1.00 96.44 96 ASN A N 1
ATOM 728 C CA . ASN A 1 96 ? 7.585 4.735 -3.174 1.00 96.44 96 ASN A CA 1
ATOM 729 C C . ASN A 1 96 ? 7.838 6.120 -2.564 1.00 96.44 96 ASN A C 1
ATOM 731 O O . ASN A 1 96 ? 8.076 7.111 -3.260 1.00 96.44 96 ASN A O 1
ATOM 735 N N . SER A 1 97 ? 7.810 6.210 -1.231 1.00 94.31 97 SER A N 1
ATOM 736 C CA . SER A 1 97 ? 8.017 7.475 -0.522 1.00 94.31 97 SER A CA 1
ATOM 737 C C . SER A 1 97 ? 8.555 7.292 0.891 1.00 94.31 97 SER A C 1
ATOM 739 O O . SER A 1 97 ? 8.153 6.387 1.615 1.00 94.31 97 SER A O 1
ATOM 741 N N . PHE A 1 98 ? 9.365 8.256 1.334 1.00 92.00 98 PHE A N 1
ATOM 742 C CA . PHE A 1 98 ? 9.795 8.382 2.729 1.00 92.00 98 PHE A CA 1
ATOM 743 C C . PHE A 1 98 ? 8.712 8.958 3.658 1.00 92.00 98 PHE A C 1
ATOM 745 O O . PHE A 1 98 ? 8.895 9.014 4.871 1.00 92.00 98 PHE A O 1
ATOM 752 N N . THR A 1 99 ? 7.564 9.371 3.113 1.00 87.69 99 THR A N 1
ATOM 753 C CA . THR A 1 99 ? 6.454 9.995 3.858 1.00 87.69 99 THR A CA 1
ATOM 754 C C . THR A 1 99 ? 5.949 9.126 5.010 1.00 87.69 99 THR A C 1
ATOM 756 O O . THR A 1 99 ? 5.562 9.653 6.050 1.00 87.69 99 THR A O 1
ATOM 759 N N . LYS A 1 100 ? 5.916 7.807 4.801 1.00 88.38 100 LYS A N 1
ATOM 760 C CA . LYS A 1 100 ? 5.288 6.816 5.690 1.00 88.38 100 LYS A CA 1
ATOM 761 C C . LYS A 1 100 ? 6.289 5.987 6.489 1.00 88.38 100 LYS A C 1
ATOM 763 O O . LYS A 1 100 ? 5.894 5.243 7.369 1.00 88.38 100 LYS A O 1
ATOM 768 N N . ILE A 1 101 ? 7.571 6.125 6.174 1.00 89.56 101 ILE A N 1
ATOM 769 C CA . ILE A 1 101 ? 8.658 5.343 6.778 1.00 89.56 101 ILE A CA 1
ATOM 770 C C . ILE A 1 101 ? 9.696 6.233 7.465 1.00 89.56 101 ILE A C 1
ATOM 772 O O . ILE A 1 101 ? 10.639 5.719 8.050 1.00 89.56 101 ILE A O 1
ATOM 776 N N . PHE A 1 102 ? 9.556 7.557 7.345 1.00 86.75 102 PHE A N 1
ATOM 777 C CA . PHE A 1 102 ? 10.442 8.527 7.976 1.00 86.75 102 PHE A CA 1
ATOM 778 C C . PHE A 1 102 ? 9.709 9.827 8.334 1.00 86.75 102 PHE A C 1
ATOM 780 O O . PHE A 1 102 ? 9.485 10.122 9.502 1.00 86.75 102 PHE A O 1
ATOM 787 N N . SER A 1 103 ? 9.311 10.634 7.340 1.00 81.62 103 SER A N 1
ATOM 788 C CA . SER A 1 103 ? 8.616 11.899 7.612 1.00 81.62 103 SER A CA 1
ATOM 789 C C . SER A 1 103 ? 7.852 12.454 6.404 1.00 81.62 103 SER A C 1
ATOM 791 O O . SER A 1 103 ? 8.438 12.614 5.326 1.00 81.62 103 SER A O 1
ATOM 793 N N . PRO A 1 104 ? 6.577 12.868 6.567 1.00 74.56 104 PRO A N 1
ATOM 794 C CA . PRO A 1 104 ? 5.799 13.496 5.497 1.00 74.56 104 PRO A CA 1
ATOM 795 C C . PRO A 1 104 ? 6.362 14.854 5.053 1.00 74.56 104 PRO A C 1
ATOM 797 O O . PRO A 1 104 ? 6.178 15.261 3.903 1.00 74.56 104 PRO A O 1
ATOM 800 N N . GLY A 1 105 ? 7.079 15.554 5.939 1.00 79.06 105 GLY A N 1
ATOM 801 C CA . GLY A 1 105 ? 7.696 16.849 5.642 1.00 79.06 105 GLY A CA 1
ATOM 802 C C . GLY A 1 105 ? 8.867 16.765 4.659 1.00 79.06 105 GLY A C 1
ATOM 803 O O . GLY A 1 105 ? 9.237 17.781 4.074 1.00 79.06 105 GLY A O 1
ATOM 804 N N . LEU A 1 106 ? 9.418 15.567 4.430 1.00 81.50 106 LEU A N 1
ATOM 805 C CA . LEU A 1 106 ? 10.578 15.367 3.564 1.00 81.50 106 LEU A CA 1
ATOM 806 C C . LEU A 1 106 ? 10.247 15.555 2.078 1.00 81.50 106 LEU A C 1
ATOM 808 O O . LEU A 1 106 ? 11.122 15.917 1.298 1.00 81.50 106 LEU A O 1
ATOM 812 N N . ARG A 1 107 ? 8.988 15.323 1.672 1.00 85.25 107 ARG A N 1
ATOM 813 C CA . ARG A 1 107 ? 8.530 15.454 0.272 1.00 85.25 107 ARG A CA 1
ATOM 814 C C . ARG A 1 107 ? 9.453 14.732 -0.725 1.00 85.25 107 ARG A C 1
ATOM 816 O O . ARG A 1 107 ? 9.686 15.229 -1.822 1.00 85.25 107 ARG A O 1
ATOM 823 N N . LEU A 1 108 ? 9.959 13.568 -0.320 1.00 88.69 108 LEU A N 1
ATOM 824 C CA . LEU A 1 108 ? 10.915 12.757 -1.065 1.00 88.69 108 LEU A CA 1
ATOM 825 C C . LEU A 1 108 ? 10.367 11.338 -1.254 1.00 88.69 108 LEU A C 1
ATOM 827 O O . LEU A 1 108 ? 9.724 10.767 -0.365 1.00 88.69 108 LEU A O 1
ATOM 831 N N . GLY A 1 109 ? 10.633 10.773 -2.423 1.00 92.62 109 GLY A N 1
ATOM 832 C CA . GLY A 1 109 ? 10.268 9.418 -2.804 1.00 92.62 109 GLY A CA 1
ATOM 833 C C . GLY A 1 109 ? 11.065 8.979 -4.020 1.00 92.62 109 GLY A C 1
ATOM 834 O O . GLY A 1 109 ? 11.957 9.701 -4.464 1.00 92.62 109 GLY A O 1
ATOM 835 N N . TRP A 1 110 ? 10.752 7.798 -4.534 1.00 93.50 110 TRP A N 1
ATOM 836 C CA . TRP A 1 110 ? 11.432 7.232 -5.691 1.00 93.50 110 TRP A CA 1
ATOM 837 C C . TRP A 1 110 ? 10.473 6.374 -6.514 1.00 93.50 110 TRP A C 1
ATOM 839 O O . TRP A 1 110 ? 9.410 5.970 -6.038 1.00 93.50 110 TRP A O 1
ATOM 849 N N . ILE A 1 111 ? 10.853 6.137 -7.764 1.00 94.00 111 ILE A N 1
ATOM 850 C CA . ILE A 1 111 ? 10.130 5.293 -8.710 1.00 94.00 111 ILE A CA 1
ATOM 851 C C . ILE A 1 111 ? 11.053 4.135 -9.072 1.00 94.00 111 ILE A C 1
ATOM 853 O O . ILE A 1 111 ? 12.236 4.350 -9.327 1.00 94.00 111 ILE A O 1
ATOM 857 N N . GLU A 1 112 ? 10.512 2.923 -9.102 1.00 94.88 112 GLU A N 1
ATOM 858 C CA . GLU A 1 112 ? 11.199 1.738 -9.612 1.00 94.88 112 GLU A CA 1
ATOM 859 C C . GLU A 1 112 ? 10.426 1.193 -10.811 1.00 94.88 112 GLU A C 1
ATOM 861 O O . GLU A 1 112 ? 9.205 1.058 -10.767 1.00 94.88 112 GLU A O 1
ATOM 866 N N . CYS A 1 113 ? 11.135 0.877 -11.888 1.00 93.81 113 CYS A N 1
ATOM 867 C CA . CYS A 1 113 ? 10.566 0.274 -13.086 1.00 93.81 113 CYS A CA 1
ATOM 868 C C . CYS A 1 113 ? 11.663 -0.519 -13.802 1.00 93.81 113 CYS A C 1
ATOM 870 O O . CYS A 1 113 ? 12.797 -0.043 -13.886 1.00 93.81 113 CYS A O 1
ATOM 872 N N . LYS A 1 114 ? 11.341 -1.711 -14.323 1.00 91.88 114 LYS A N 1
ATOM 873 C CA . LYS A 1 114 ? 12.291 -2.488 -15.138 1.00 91.88 114 LYS A CA 1
ATOM 874 C C . LYS A 1 114 ? 12.386 -1.984 -16.579 1.00 91.88 114 LYS A C 1
ATOM 876 O O . LYS A 1 114 ? 13.412 -2.184 -17.223 1.00 91.88 114 LYS A O 1
ATOM 881 N N . HIS A 1 115 ? 11.347 -1.330 -17.096 1.00 90.88 115 HIS A N 1
ATOM 882 C CA . HIS A 1 115 ? 11.338 -0.837 -18.468 1.00 90.88 115 HIS A CA 1
ATOM 883 C C . HIS A 1 115 ? 12.100 0.488 -18.588 1.00 90.88 115 HIS A C 1
ATOM 885 O O . HIS A 1 115 ? 11.576 1.582 -18.365 1.00 90.88 115 HIS A O 1
ATOM 891 N N . GLN A 1 116 ? 13.376 0.374 -18.951 1.00 89.88 116 GLN A N 1
ATOM 892 C CA . GLN A 1 116 ? 14.312 1.493 -19.023 1.00 89.88 116 GLN A CA 1
ATOM 893 C C . GLN A 1 116 ? 13.860 2.653 -19.934 1.00 89.88 116 GLN A C 1
ATOM 895 O O . GLN A 1 116 ? 14.015 3.799 -19.508 1.00 89.88 116 GLN A O 1
ATOM 900 N N . PRO A 1 117 ? 13.246 2.430 -21.118 1.00 91.25 117 PRO A N 1
ATOM 901 C CA . PRO A 1 117 ? 12.720 3.529 -21.933 1.00 91.25 117 PRO A CA 1
ATOM 902 C C . PRO A 1 117 ? 11.669 4.380 -21.207 1.00 91.25 117 PRO A C 1
ATOM 904 O O . PRO A 1 117 ? 11.691 5.606 -21.299 1.00 91.25 117 PRO A O 1
ATOM 907 N N . LEU A 1 118 ? 10.785 3.757 -20.421 1.00 87.44 118 LEU A N 1
ATOM 908 C CA . LEU A 1 118 ? 9.788 4.476 -19.626 1.00 87.44 118 LEU A CA 1
ATOM 909 C C . LEU A 1 118 ? 10.435 5.290 -18.503 1.00 87.44 118 LEU A C 1
ATOM 911 O O . LEU A 1 118 ? 10.055 6.442 -18.294 1.00 87.44 118 LEU A O 1
ATOM 915 N N . LEU A 1 119 ? 11.441 4.736 -17.821 1.00 89.19 119 LEU A N 1
ATOM 916 C CA . LEU A 1 119 ? 12.176 5.468 -16.789 1.00 89.19 119 LEU A CA 1
ATOM 917 C C . LEU A 1 119 ? 12.901 6.692 -17.373 1.00 89.19 119 LEU A C 1
ATOM 919 O O . LEU A 1 119 ? 12.819 7.777 -16.800 1.00 89.19 119 LEU A O 1
ATOM 923 N N . LEU A 1 120 ? 13.537 6.542 -18.540 1.00 89.00 120 LEU A N 1
ATOM 924 C CA . LEU A 1 120 ? 14.178 7.646 -19.260 1.00 89.00 120 LEU A CA 1
ATOM 925 C C . LEU A 1 120 ? 13.164 8.718 -19.673 1.00 89.00 120 LEU A C 1
ATOM 927 O O . LEU A 1 120 ? 13.433 9.909 -19.527 1.00 89.00 120 LEU A O 1
ATOM 931 N N . ASN A 1 121 ? 11.977 8.322 -20.139 1.00 89.31 121 ASN A N 1
ATOM 932 C CA . ASN A 1 121 ? 10.908 9.269 -20.455 1.00 89.31 121 ASN A CA 1
ATOM 933 C C . ASN A 1 121 ? 10.487 10.077 -19.223 1.00 89.31 121 ASN A C 1
ATOM 935 O O . ASN A 1 121 ? 10.354 11.294 -19.324 1.00 89.31 121 ASN A O 1
ATOM 939 N N . ILE A 1 122 ? 10.343 9.429 -18.060 1.00 87.19 122 ILE A N 1
ATOM 940 C CA . ILE A 1 122 ? 10.032 10.102 -16.790 1.00 87.19 122 ILE A CA 1
ATOM 941 C C . ILE A 1 122 ? 11.157 11.067 -16.391 1.00 87.19 122 ILE A C 1
ATOM 943 O O . ILE A 1 122 ? 10.888 12.213 -16.031 1.00 87.19 122 ILE A O 1
ATOM 947 N N . GLU A 1 123 ? 12.415 10.633 -16.480 1.00 86.25 123 GLU A N 1
ATOM 948 C CA . GLU A 1 123 ? 13.589 11.451 -16.150 1.00 86.25 123 GLU A CA 1
ATOM 949 C C . GLU A 1 123 ? 13.711 12.690 -17.054 1.00 86.25 123 GLU A C 1
ATOM 951 O O . GLU A 1 123 ? 14.141 13.758 -16.610 1.00 86.25 123 GLU A O 1
ATOM 956 N N . ASN A 1 124 ? 13.297 12.568 -18.316 1.00 86.88 124 ASN A N 1
ATOM 957 C CA . ASN A 1 124 ? 13.332 13.641 -19.306 1.00 86.88 124 ASN A CA 1
ATOM 958 C C . ASN A 1 124 ? 12.193 14.662 -19.159 1.00 86.88 124 ASN A C 1
ATOM 960 O O . ASN A 1 124 ? 12.221 15.695 -19.834 1.00 86.88 124 ASN A O 1
ATOM 964 N N . LEU A 1 125 ? 11.210 14.433 -18.281 1.00 85.88 125 LEU A N 1
ATOM 965 C CA . LEU A 1 125 ? 10.106 15.371 -18.091 1.00 85.88 125 LEU A CA 1
ATOM 966 C C . LEU A 1 125 ? 10.626 16.735 -17.621 1.00 85.88 125 LEU A C 1
ATOM 968 O O . LEU A 1 125 ? 11.419 16.854 -16.682 1.00 85.88 125 LEU A O 1
ATOM 972 N N . GLY A 1 126 ? 10.130 17.799 -18.257 1.00 79.31 126 GLY A N 1
ATOM 973 C CA . GLY A 1 126 ? 10.611 19.162 -18.022 1.00 79.31 126 GLY A CA 1
ATOM 974 C C . GLY A 1 126 ? 10.520 19.604 -16.559 1.00 79.31 126 GLY A C 1
ATOM 975 O O . GLY A 1 126 ? 11.371 20.355 -16.098 1.00 79.31 126 GLY A O 1
ATOM 976 N N . TYR A 1 127 ? 9.558 19.101 -15.780 1.00 75.00 127 TYR A N 1
ATOM 977 C CA . TYR A 1 127 ? 9.457 19.432 -14.356 1.00 75.00 127 TYR A CA 1
ATOM 978 C C . TYR A 1 127 ? 10.538 18.762 -13.489 1.00 75.00 127 TYR A C 1
ATOM 980 O O . TYR A 1 127 ? 10.820 19.288 -12.413 1.00 75.00 127 TYR A O 1
ATOM 988 N N . ILE A 1 128 ? 11.130 17.647 -13.936 1.00 79.25 128 ILE A N 1
ATOM 989 C CA . ILE A 1 128 ? 12.270 16.980 -13.289 1.00 79.25 128 ILE A CA 1
ATOM 990 C C . ILE A 1 128 ? 13.555 17.732 -13.640 1.00 79.25 128 ILE A C 1
ATOM 992 O O . ILE A 1 128 ? 14.307 18.133 -12.750 1.00 79.25 128 ILE A O 1
ATOM 996 N N . ARG A 1 129 ? 13.775 17.987 -14.938 1.00 74.00 129 ARG A N 1
ATOM 997 C CA . ARG A 1 129 ? 15.014 18.603 -15.439 1.00 74.00 129 ARG A CA 1
ATOM 998 C C . ARG A 1 129 ? 15.095 20.110 -15.201 1.00 74.00 129 ARG A C 1
ATOM 1000 O O . ARG A 1 129 ? 16.122 20.608 -14.752 1.00 74.00 129 ARG A O 1
ATOM 1007 N N . SER A 1 130 ? 14.018 20.852 -15.450 1.00 69.56 130 SER A N 1
ATOM 1008 C CA . SER A 1 130 ? 14.030 22.323 -15.429 1.00 69.56 130 SER A CA 1
ATOM 1009 C C . SER A 1 130 ? 13.901 22.938 -14.031 1.00 69.56 130 SER A C 1
ATOM 1011 O O . SER A 1 130 ? 14.161 24.131 -13.885 1.00 69.56 130 SER A O 1
ATOM 1013 N N . GLN A 1 131 ? 13.502 22.181 -13.001 1.00 63.03 131 GLN A N 1
ATOM 1014 C CA . GLN A 1 131 ? 13.333 22.710 -11.634 1.00 63.03 131 GLN A CA 1
ATOM 1015 C C . GLN A 1 131 ? 14.591 22.601 -10.752 1.00 63.03 131 GLN A C 1
ATOM 1017 O O . GLN A 1 131 ? 14.512 22.857 -9.552 1.00 63.03 131 GLN A O 1
ATOM 1022 N N . GLY A 1 132 ? 15.755 22.265 -11.322 1.00 61.69 132 GLY A N 1
ATOM 1023 C CA . GLY A 1 132 ? 17.014 22.180 -10.569 1.00 61.69 132 GLY A CA 1
ATOM 1024 C C . GLY A 1 132 ? 17.163 20.901 -9.733 1.00 61.69 132 GLY A C 1
ATOM 1025 O O . GLY A 1 132 ? 17.885 20.906 -8.737 1.00 61.69 132 GLY A O 1
ATOM 1026 N N . GLY A 1 133 ? 16.491 19.817 -10.138 1.00 64.88 133 GLY A N 1
ATOM 1027 C CA . GLY A 1 133 ? 16.514 18.515 -9.466 1.00 64.88 133 GLY A CA 1
ATOM 1028 C C . GLY A 1 133 ? 15.470 18.365 -8.351 1.00 64.88 133 GLY A C 1
ATOM 1029 O O . GLY A 1 133 ? 14.972 19.339 -7.785 1.00 64.88 133 GLY A O 1
ATOM 1030 N N . ILE A 1 134 ? 15.117 17.117 -8.021 1.00 71.12 134 ILE A N 1
ATOM 1031 C CA . ILE A 1 134 ? 14.130 16.822 -6.973 1.00 71.12 134 ILE A CA 1
ATOM 1032 C C . ILE A 1 134 ? 14.798 16.900 -5.597 1.00 71.12 134 ILE A C 1
ATOM 1034 O O . ILE A 1 134 ? 15.646 16.077 -5.259 1.00 71.12 134 ILE A O 1
ATOM 1038 N N . ALA A 1 135 ? 14.368 17.880 -4.799 1.00 80.44 135 ALA A N 1
ATOM 1039 C CA . ALA A 1 135 ? 14.632 17.993 -3.362 1.00 80.44 135 ALA A CA 1
ATOM 1040 C C . ALA A 1 135 ? 16.088 17.667 -2.928 1.00 80.44 135 ALA A C 1
ATOM 1042 O O . ALA A 1 135 ? 16.275 16.883 -1.999 1.00 80.44 135 ALA A O 1
ATOM 1043 N N . PRO A 1 136 ? 17.126 18.288 -3.529 1.00 81.69 136 PRO A N 1
ATOM 1044 C CA . PRO A 1 136 ? 18.525 17.863 -3.380 1.00 81.69 136 PRO A CA 1
ATOM 1045 C C . PRO A 1 136 ? 19.018 17.818 -1.926 1.00 81.69 136 PRO A C 1
ATOM 1047 O O . PRO A 1 136 ? 19.710 16.881 -1.542 1.00 81.69 136 PRO A O 1
ATOM 1050 N N . LEU A 1 137 ? 18.614 18.781 -1.086 1.00 84.88 137 LEU A N 1
ATOM 1051 C CA . LEU A 1 137 ? 18.936 18.754 0.348 1.00 84.88 137 LEU A CA 1
ATOM 1052 C C . LEU A 1 137 ? 18.327 17.530 1.049 1.00 84.88 137 LEU A C 1
ATOM 1054 O O . LEU A 1 137 ? 18.984 16.889 1.863 1.00 84.88 137 LEU A O 1
ATOM 1058 N N . ASN A 1 138 ? 17.062 17.231 0.759 1.00 86.38 138 ASN A N 1
ATOM 1059 C CA . ASN A 1 138 ? 16.342 16.140 1.407 1.00 86.38 138 ASN A CA 1
ATOM 1060 C C . ASN A 1 138 ? 16.884 14.788 0.935 1.00 86.38 138 ASN A C 1
ATOM 1062 O O . ASN A 1 138 ? 16.985 13.863 1.737 1.00 86.38 138 ASN A O 1
ATOM 1066 N N . SER A 1 139 ? 17.277 14.700 -0.338 1.00 88.19 139 SER A N 1
ATOM 1067 C CA . SER A 1 139 ? 17.967 13.544 -0.908 1.00 88.19 139 SER A CA 1
ATOM 1068 C C . SER A 1 139 ? 19.305 13.288 -0.214 1.00 88.19 139 SER A C 1
ATOM 1070 O O . SER A 1 139 ? 19.562 12.156 0.181 1.00 88.19 139 SER A O 1
ATOM 1072 N N . GLU A 1 140 ? 20.119 14.323 0.021 1.00 86.44 140 GLU A N 1
ATOM 1073 C CA . GLU A 1 140 ? 21.402 14.168 0.723 1.00 86.44 140 GLU A CA 1
ATOM 1074 C C . GLU A 1 140 ? 21.221 13.782 2.196 1.00 86.44 140 GLU A C 1
ATOM 1076 O O . GLU A 1 140 ? 21.891 12.877 2.692 1.00 86.44 140 GLU A O 1
ATOM 1081 N N . LEU A 1 141 ? 20.255 14.397 2.887 1.00 87.00 141 LEU A N 1
ATOM 1082 C CA . LEU A 1 141 ? 19.895 14.001 4.249 1.00 87.00 141 LEU A CA 1
ATOM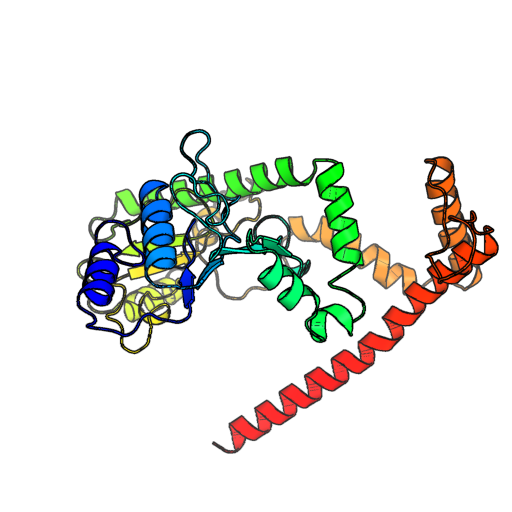 1083 C C . LEU A 1 141 ? 19.508 12.518 4.304 1.00 87.00 141 LEU A C 1
ATOM 1085 O O . LEU A 1 141 ? 19.969 11.782 5.177 1.00 87.00 141 LEU A O 1
ATOM 1089 N N . MET A 1 142 ? 18.680 12.071 3.357 1.00 89.50 142 MET A N 1
ATOM 1090 C CA . MET A 1 142 ? 18.231 10.687 3.319 1.00 89.50 142 MET A CA 1
ATOM 1091 C C . MET A 1 142 ? 19.353 9.722 2.939 1.00 89.50 142 MET A C 1
ATOM 1093 O O . MET A 1 142 ? 19.444 8.644 3.518 1.00 89.50 142 MET A O 1
ATOM 1097 N N . ARG A 1 143 ? 20.276 10.124 2.058 1.00 92.12 143 ARG A N 1
ATOM 1098 C CA . ARG A 1 143 ? 21.498 9.364 1.771 1.00 92.12 143 ARG A CA 1
ATOM 1099 C C . ARG A 1 143 ? 22.318 9.132 3.043 1.00 92.12 143 ARG A C 1
ATOM 1101 O O . ARG A 1 143 ? 22.729 8.001 3.292 1.00 92.12 143 ARG A O 1
ATOM 1108 N N . ILE A 1 144 ? 22.526 10.159 3.871 1.00 86.56 144 ILE A N 1
ATOM 1109 C CA . ILE A 1 144 ? 23.239 10.026 5.155 1.00 86.56 144 ILE A CA 1
ATOM 1110 C C . ILE A 1 144 ? 22.498 9.065 6.093 1.00 86.56 144 ILE A C 1
ATOM 1112 O O . ILE A 1 144 ? 23.115 8.169 6.661 1.00 86.56 144 ILE A O 1
ATOM 1116 N N . ILE A 1 145 ? 21.178 9.212 6.228 1.00 84.31 145 ILE A N 1
ATOM 1117 C CA . ILE A 1 145 ? 20.346 8.342 7.075 1.00 84.31 145 ILE A CA 1
ATOM 1118 C C . ILE A 1 145 ? 20.448 6.875 6.640 1.00 84.31 145 ILE A C 1
ATOM 1120 O O . ILE A 1 145 ? 20.646 6.001 7.481 1.00 84.31 145 ILE A O 1
ATOM 1124 N N . LEU A 1 146 ? 20.347 6.611 5.336 1.00 89.31 146 LEU A N 1
ATOM 1125 C CA . LEU A 1 146 ? 20.422 5.264 4.769 1.00 89.31 146 LEU A CA 1
ATOM 1126 C C . LEU A 1 146 ? 21.818 4.655 4.928 1.00 89.31 146 LEU A C 1
ATOM 1128 O O . LEU A 1 146 ? 21.945 3.538 5.416 1.00 89.31 146 LEU A O 1
ATOM 1132 N N . THR A 1 147 ? 22.868 5.394 4.561 1.00 90.56 147 THR A N 1
ATOM 1133 C CA . THR A 1 147 ? 24.261 4.911 4.636 1.00 90.56 147 THR A CA 1
ATOM 1134 C C . THR A 1 147 ? 24.740 4.677 6.066 1.00 90.56 147 THR A C 1
ATOM 1136 O O . THR A 1 147 ? 25.561 3.796 6.292 1.00 90.56 147 THR A O 1
ATOM 1139 N N . ARG A 1 148 ? 24.205 5.420 7.042 1.00 86.31 148 ARG A N 1
ATOM 1140 C CA . ARG A 1 148 ? 24.464 5.199 8.472 1.00 86.31 148 ARG A CA 1
ATOM 1141 C C . ARG A 1 148 ? 23.548 4.147 9.111 1.00 86.31 148 ARG A C 1
ATOM 1143 O O . ARG A 1 148 ? 23.648 3.932 10.312 1.00 86.31 148 ARG A O 1
ATOM 1150 N N . GLY A 1 149 ? 22.637 3.531 8.351 1.00 85.88 149 GLY A N 1
ATOM 1151 C CA . GLY A 1 149 ? 21.712 2.513 8.862 1.00 85.88 149 GLY A CA 1
ATOM 1152 C C . GLY A 1 149 ? 20.678 3.040 9.864 1.00 85.88 149 GLY A C 1
ATOM 1153 O O . GLY A 1 149 ? 20.143 2.271 10.654 1.00 85.88 149 GLY A O 1
ATOM 1154 N N . LEU A 1 150 ? 20.393 4.347 9.861 1.00 84.06 150 LEU A N 1
ATOM 1155 C CA . LEU A 1 150 ? 19.512 4.989 10.846 1.00 84.06 150 LEU A CA 1
ATOM 1156 C C . LEU A 1 150 ? 18.019 4.793 10.540 1.00 84.06 150 LEU A C 1
ATOM 1158 O O . LEU A 1 150 ? 17.179 4.979 11.419 1.00 84.06 150 LEU A O 1
ATOM 1162 N N . LEU A 1 151 ? 17.667 4.420 9.304 1.00 87.25 151 LEU A N 1
ATOM 1163 C CA . LEU A 1 151 ? 16.272 4.203 8.913 1.00 87.25 151 LEU A CA 1
ATOM 1164 C C . LEU A 1 151 ? 15.688 2.935 9.550 1.00 87.25 151 LEU A C 1
ATOM 1166 O O . LEU A 1 151 ? 14.531 2.922 9.946 1.00 87.25 151 LEU A O 1
ATOM 1170 N N . GLN A 1 152 ? 16.483 1.877 9.650 1.00 88.75 152 GLN A N 1
ATOM 1171 C CA . GLN A 1 152 ? 16.090 0.556 10.127 1.00 88.75 152 GLN A CA 1
ATOM 1172 C C . GLN A 1 152 ? 15.595 0.574 11.583 1.00 88.75 152 GLN A C 1
ATOM 1174 O O . GLN A 1 152 ? 14.464 0.138 11.805 1.00 88.75 152 GLN A O 1
ATOM 1179 N N . PRO A 1 153 ? 16.343 1.119 12.568 1.00 83.38 153 PRO A N 1
ATOM 1180 C CA . PRO A 1 153 ? 15.853 1.212 13.943 1.00 83.38 153 PRO A CA 1
ATOM 1181 C C . PRO A 1 153 ? 14.631 2.133 14.065 1.00 83.38 153 PRO A C 1
ATOM 1183 O O . PRO A 1 153 ? 13.708 1.831 14.818 1.00 83.38 153 PRO A O 1
ATOM 1186 N N . HIS A 1 154 ? 14.570 3.217 13.281 1.00 85.62 154 HIS A N 1
ATOM 1187 C CA . HIS A 1 154 ? 13.386 4.077 13.241 1.00 85.62 154 HIS A CA 1
ATOM 1188 C C . HIS A 1 154 ? 12.152 3.324 12.722 1.00 85.62 154 HIS A C 1
ATOM 1190 O O . HIS A 1 154 ? 11.089 3.371 13.335 1.00 85.62 154 HIS A O 1
ATOM 1196 N N . LEU A 1 155 ? 12.299 2.582 11.623 1.00 88.62 155 LEU A N 1
ATOM 1197 C CA . LEU A 1 155 ? 11.230 1.779 11.043 1.00 88.62 155 LEU A CA 1
ATOM 1198 C C . LEU A 1 155 ? 10.762 0.680 12.006 1.00 88.62 155 LEU A C 1
ATOM 1200 O O . LEU A 1 155 ? 9.563 0.420 12.074 1.00 88.62 155 LEU A O 1
ATOM 1204 N N . ALA A 1 156 ? 11.676 0.063 12.761 1.00 87.50 156 ALA A N 1
ATOM 1205 C CA . ALA A 1 156 ? 11.334 -0.911 13.795 1.00 87.50 156 ALA A CA 1
ATOM 1206 C C . ALA A 1 156 ? 10.469 -0.285 14.903 1.00 87.50 156 ALA A C 1
ATOM 1208 O O . ALA A 1 156 ? 9.403 -0.819 15.196 1.00 87.50 156 ALA A O 1
ATOM 1209 N N . SER A 1 157 ? 10.855 0.881 15.440 1.00 85.12 157 SER A N 1
ATOM 1210 C CA . SER A 1 157 ? 10.039 1.628 16.420 1.00 85.12 157 SER A CA 1
ATOM 1211 C C . SER A 1 157 ? 8.646 1.951 15.860 1.00 85.12 157 SER A C 1
ATOM 1213 O O . SER A 1 157 ? 7.637 1.629 16.489 1.00 85.12 157 SER A O 1
ATOM 1215 N N . VAL A 1 158 ? 8.564 2.467 14.627 1.00 85.94 158 VAL A N 1
ATOM 1216 C CA . VAL A 1 158 ? 7.278 2.770 13.975 1.00 85.94 158 VAL A CA 1
ATOM 1217 C C . VAL A 1 158 ? 6.412 1.516 13.826 1.00 85.94 158 VAL A C 1
ATOM 1219 O O . VAL A 1 158 ? 5.221 1.555 14.137 1.00 85.94 158 VAL A O 1
ATOM 1222 N N . LYS A 1 159 ? 6.984 0.394 13.371 1.00 89.69 159 LYS A N 1
ATOM 1223 C CA . LYS A 1 159 ? 6.259 -0.878 13.233 1.00 89.69 159 LYS A CA 1
ATOM 1224 C C . LYS A 1 159 ? 5.732 -1.381 14.570 1.00 89.69 159 LYS A C 1
ATOM 1226 O O . LYS A 1 159 ? 4.567 -1.773 14.617 1.00 89.69 159 LYS A O 1
ATOM 1231 N N . SER A 1 160 ? 6.550 -1.356 15.619 1.00 86.38 160 SER A N 1
ATOM 1232 C CA . SER A 1 160 ? 6.159 -1.788 16.964 1.00 86.38 160 SER A CA 1
ATOM 1233 C C . SER A 1 160 ? 5.019 -0.933 17.511 1.00 86.38 160 SER A C 1
ATOM 1235 O O . SER A 1 160 ? 4.012 -1.468 17.971 1.00 86.38 160 SER A O 1
ATOM 1237 N N . ALA A 1 161 ? 5.118 0.391 17.373 1.00 83.50 161 ALA A N 1
ATOM 1238 C CA . ALA A 1 161 ? 4.087 1.316 17.829 1.00 83.50 161 ALA A CA 1
ATOM 1239 C C . ALA A 1 161 ? 2.762 1.146 17.058 1.00 83.50 161 ALA A C 1
ATOM 1241 O O . ALA A 1 161 ? 1.681 1.274 17.633 1.00 83.50 161 ALA A O 1
ATOM 1242 N N . LEU A 1 162 ? 2.820 0.849 15.755 1.00 86.81 162 LEU A N 1
ATOM 1243 C CA . LEU A 1 162 ? 1.627 0.542 14.957 1.00 86.81 162 LEU A CA 1
ATOM 1244 C C . LEU A 1 162 ? 1.020 -0.815 15.331 1.00 86.81 162 LEU A C 1
ATOM 1246 O O . LEU A 1 162 ? -0.202 -0.914 15.428 1.00 86.81 162 LEU A O 1
ATOM 1250 N N . LYS A 1 163 ? 1.853 -1.836 15.572 1.00 89.25 163 LYS A N 1
ATOM 1251 C CA . LYS A 1 163 ? 1.400 -3.183 15.944 1.00 89.25 163 LYS A CA 1
ATOM 1252 C C . LYS A 1 163 ? 0.678 -3.178 17.284 1.00 89.25 163 LYS A C 1
ATOM 1254 O O . LYS A 1 163 ? -0.436 -3.678 17.357 1.00 89.25 163 LYS A O 1
ATOM 1259 N N . LEU A 1 164 ? 1.265 -2.535 18.296 1.00 84.88 164 LEU A N 1
ATOM 1260 C CA . LEU A 1 164 ? 0.659 -2.400 19.621 1.00 84.88 164 LEU A CA 1
ATOM 1261 C C . LEU A 1 164 ? -0.745 -1.785 19.537 1.00 84.88 164 LEU A C 1
ATOM 1263 O O . LEU A 1 164 ? -1.690 -2.295 20.128 1.00 84.88 164 LEU A O 1
ATOM 1267 N N . ARG A 1 165 ? -0.902 -0.706 18.761 1.00 80.69 165 ARG A N 1
ATOM 1268 C CA . ARG A 1 165 ? -2.204 -0.046 18.581 1.00 80.69 165 ARG A CA 1
ATOM 1269 C C . ARG A 1 165 ? -3.209 -0.917 17.852 1.00 80.69 165 ARG A C 1
ATOM 1271 O O . ARG A 1 165 ? -4.377 -0.920 18.226 1.00 80.69 165 ARG A O 1
ATOM 1278 N N . LEU A 1 166 ? -2.768 -1.621 16.811 1.00 86.38 166 LEU A N 1
ATOM 1279 C CA . LEU A 1 166 ? -3.635 -2.558 16.112 1.00 86.38 166 LEU A CA 1
ATOM 1280 C C . LEU A 1 166 ? -4.135 -3.637 17.077 1.00 86.38 166 LEU A C 1
ATOM 1282 O O . LEU A 1 166 ? -5.335 -3.882 17.113 1.00 86.38 166 LEU A O 1
ATOM 1286 N N . ASP A 1 167 ? -3.242 -4.229 17.867 1.00 84.56 167 ASP A N 1
ATOM 1287 C CA . ASP A 1 167 ? -3.583 -5.310 18.793 1.00 84.56 167 ASP A CA 1
ATOM 1288 C C . ASP A 1 167 ? -4.608 -4.863 19.835 1.00 84.56 167 ASP A C 1
ATOM 1290 O O . ASP A 1 167 ? -5.608 -5.548 20.026 1.00 84.56 167 ASP A O 1
ATOM 1294 N N . LEU A 1 168 ? -4.433 -3.667 20.410 1.00 81.75 168 LEU A N 1
ATOM 1295 C CA . LEU A 1 168 ? -5.403 -3.078 21.339 1.00 81.75 168 LEU A CA 1
ATOM 1296 C C . LEU A 1 168 ? -6.788 -2.893 20.700 1.00 81.75 168 LEU A C 1
ATOM 1298 O O . LEU A 1 168 ? -7.807 -3.175 21.328 1.00 81.75 168 LEU A O 1
ATOM 1302 N N . ILE A 1 169 ? -6.850 -2.431 19.446 1.00 80.69 169 ILE A N 1
ATOM 1303 C CA . ILE A 1 169 ? -8.130 -2.269 18.742 1.00 80.69 169 ILE A CA 1
ATOM 1304 C C . ILE A 1 169 ? -8.753 -3.634 18.443 1.00 80.69 169 ILE A C 1
ATOM 1306 O O . ILE A 1 169 ? -9.951 -3.816 18.658 1.00 80.69 169 ILE A O 1
ATOM 1310 N N . LEU A 1 170 ? -7.961 -4.591 17.952 1.00 82.56 170 LEU A N 1
ATOM 1311 C CA . LEU A 1 170 ? -8.443 -5.926 17.602 1.00 82.56 170 LEU A CA 1
ATOM 1312 C C . LEU A 1 170 ? -8.952 -6.689 18.827 1.00 82.56 170 LEU A C 1
ATOM 1314 O O . LEU A 1 170 ? -9.981 -7.348 18.720 1.00 82.56 170 LEU A O 1
ATOM 1318 N N . GLU A 1 171 ? -8.302 -6.552 19.985 1.00 81.88 171 GLU A N 1
ATOM 1319 C CA . GLU A 1 171 ? -8.764 -7.133 21.250 1.00 81.88 171 GLU A CA 1
ATOM 1320 C C . GLU A 1 171 ? -10.176 -6.645 21.606 1.00 81.88 171 GLU A C 1
ATOM 1322 O O . GLU A 1 171 ? -11.059 -7.444 21.921 1.00 81.88 171 GLU A O 1
ATOM 1327 N N . LYS A 1 172 ? -10.434 -5.336 21.487 1.00 77.62 172 LYS A N 1
ATOM 1328 C CA . LYS A 1 172 ? -11.762 -4.767 21.764 1.00 77.62 172 LYS A CA 1
ATOM 1329 C C . LYS A 1 172 ? -12.787 -5.183 20.714 1.00 77.62 172 LYS A C 1
ATOM 1331 O O . LYS A 1 172 ? -13.896 -5.586 21.065 1.00 77.62 172 LYS A O 1
ATOM 1336 N N . VAL A 1 173 ? -12.416 -5.133 19.436 1.00 78.81 173 VAL A N 1
ATOM 1337 C CA . VAL A 1 173 ? -13.302 -5.492 18.320 1.00 78.81 173 VAL A CA 1
ATOM 1338 C C . VAL A 1 173 ? -13.678 -6.975 18.343 1.00 78.81 173 VAL A C 1
ATOM 1340 O O . VAL A 1 173 ? -14.813 -7.297 18.010 1.00 78.81 173 VAL A O 1
ATOM 1343 N N . ALA A 1 174 ? -12.796 -7.868 18.800 1.00 78.50 174 ALA A N 1
ATOM 1344 C CA . ALA A 1 174 ? -13.083 -9.301 18.908 1.00 78.50 174 ALA A CA 1
ATOM 1345 C C . ALA A 1 174 ? -14.288 -9.612 19.816 1.00 78.50 174 ALA A C 1
ATOM 1347 O O . ALA A 1 174 ? -14.970 -10.613 19.614 1.00 78.50 174 ALA A O 1
ATOM 1348 N N . SER A 1 175 ? -14.578 -8.738 20.787 1.00 77.69 175 SER A N 1
ATOM 1349 C CA . SER A 1 175 ? -15.739 -8.862 21.679 1.00 77.69 175 SER A CA 1
ATOM 1350 C C . SER A 1 175 ? -17.045 -8.292 21.100 1.00 77.69 175 SER A C 1
ATOM 1352 O O . SER A 1 175 ? -18.107 -8.447 21.700 1.00 77.69 175 SER A O 1
ATOM 1354 N N . CYS A 1 176 ? -16.993 -7.620 19.944 1.00 77.00 176 CYS A N 1
ATOM 1355 C CA . CYS A 1 176 ? -18.130 -6.930 19.338 1.00 77.00 176 CYS A CA 1
ATOM 1356 C C . CYS A 1 176 ? -18.778 -7.777 18.224 1.00 77.00 176 CYS A C 1
ATOM 1358 O O . CYS A 1 176 ? -18.253 -7.816 17.113 1.00 77.00 176 CYS A O 1
ATOM 1360 N N . PRO A 1 177 ? -19.963 -8.380 18.441 1.00 77.44 177 PRO A N 1
ATOM 1361 C CA . PRO A 1 177 ? -20.576 -9.299 17.472 1.00 77.44 177 PRO A CA 1
ATOM 1362 C C . PRO A 1 177 ? -21.050 -8.623 16.174 1.00 77.44 177 PRO A C 1
ATOM 1364 O O . PRO A 1 177 ? -21.228 -9.289 15.160 1.00 77.44 177 PRO A O 1
ATOM 1367 N N . ASN A 1 178 ? -21.246 -7.301 16.187 1.00 80.50 178 ASN A N 1
ATOM 1368 C CA . ASN A 1 178 ? -21.690 -6.531 15.020 1.00 80.50 178 ASN A CA 1
ATOM 1369 C C . ASN A 1 178 ? -20.529 -5.903 14.229 1.00 80.50 178 ASN A C 1
ATOM 1371 O O . ASN A 1 178 ? -20.761 -5.044 13.380 1.00 80.50 178 ASN A O 1
ATOM 1375 N N . ILE A 1 179 ? -19.281 -6.281 14.512 1.00 82.50 179 ILE A N 1
ATOM 1376 C CA . ILE A 1 179 ? -18.106 -5.772 13.803 1.00 82.50 179 ILE A CA 1
ATOM 1377 C C . ILE A 1 179 ? -17.288 -6.957 13.309 1.00 82.50 179 ILE A C 1
ATOM 1379 O O . ILE A 1 179 ? -17.044 -7.912 14.037 1.00 82.50 179 ILE A O 1
ATOM 1383 N N . THR A 1 180 ? -16.837 -6.885 12.062 1.00 86.25 180 THR A N 1
ATOM 1384 C CA . THR A 1 180 ? -15.909 -7.864 11.494 1.00 86.25 180 THR A CA 1
ATOM 1385 C C . THR A 1 180 ? -14.703 -7.163 10.890 1.00 86.25 180 THR A C 1
ATOM 1387 O O . THR A 1 180 ? -14.784 -6.019 10.438 1.00 86.25 180 THR A O 1
ATOM 1390 N N . VAL A 1 181 ? -13.570 -7.861 10.877 1.00 88.56 181 VAL A N 1
ATOM 1391 C CA . VAL A 1 181 ? -12.335 -7.411 10.227 1.00 88.56 181 VAL A CA 1
ATOM 1392 C C . VAL A 1 181 ? -12.131 -8.291 8.995 1.00 88.56 181 VAL A C 1
ATOM 1394 O O . VAL A 1 181 ? -11.478 -9.327 9.097 1.00 88.56 181 VAL A O 1
ATOM 1397 N N . PRO A 1 182 ? -12.731 -7.943 7.840 1.00 86.31 182 PRO A N 1
ATOM 1398 C CA . PRO A 1 182 ? -12.715 -8.820 6.668 1.00 86.31 182 PRO A CA 1
ATOM 1399 C C . PRO A 1 182 ? -11.300 -9.036 6.126 1.00 86.31 182 PRO A C 1
ATOM 1401 O O . PRO A 1 182 ? -11.012 -10.084 5.559 1.00 86.31 182 PRO A O 1
ATOM 1404 N N . TYR A 1 183 ? -10.408 -8.064 6.334 1.00 88.12 183 TYR A N 1
ATOM 1405 C CA . TYR A 1 183 ? -9.020 -8.118 5.890 1.00 88.12 183 TYR A CA 1
ATOM 1406 C C . TYR A 1 183 ? -8.095 -7.868 7.086 1.00 88.12 183 TYR A C 1
ATOM 1408 O O . TYR A 1 183 ? -7.814 -6.710 7.403 1.00 88.12 183 TYR A O 1
ATOM 1416 N N . PRO A 1 184 ? -7.636 -8.926 7.780 1.00 87.75 184 PRO A N 1
ATOM 1417 C CA . PRO A 1 184 ? -6.687 -8.791 8.878 1.00 87.75 184 PRO A CA 1
ATOM 1418 C C . PRO A 1 184 ? -5.413 -8.065 8.411 1.00 87.75 184 PRO A C 1
ATOM 1420 O O . PRO A 1 184 ? -4.736 -8.557 7.501 1.00 87.75 184 PRO A O 1
ATOM 1423 N N . PRO A 1 185 ? -5.070 -6.894 8.983 1.00 89.19 185 PRO A N 1
ATOM 1424 C CA . PRO A 1 185 ? -3.917 -6.138 8.519 1.00 89.19 185 PRO A CA 1
ATOM 1425 C C . PRO A 1 185 ? -2.614 -6.885 8.795 1.00 89.19 185 PRO A C 1
ATOM 1427 O O . PRO A 1 185 ? -2.359 -7.350 9.904 1.00 89.19 185 PRO A O 1
ATOM 1430 N N . THR A 1 186 ? -1.745 -6.939 7.790 1.00 92.94 186 THR A N 1
ATOM 1431 C CA . THR A 1 186 ? -0.388 -7.493 7.919 1.00 92.94 186 THR A CA 1
ATOM 1432 C C . THR A 1 186 ? 0.657 -6.417 8.210 1.00 92.94 186 THR A C 1
ATOM 1434 O O . THR A 1 186 ? 1.841 -6.717 8.349 1.00 92.94 186 THR A O 1
ATOM 1437 N N . GLY A 1 187 ? 0.241 -5.152 8.268 1.00 94.06 187 GLY A N 1
ATOM 1438 C CA . GLY A 1 187 ? 1.110 -4.007 8.485 1.00 94.06 187 GLY A CA 1
ATOM 1439 C C . GLY A 1 187 ? 0.425 -2.676 8.213 1.00 94.06 187 GLY A C 1
ATOM 1440 O O . GLY A 1 187 ? -0.775 -2.589 7.955 1.00 94.06 187 GLY A O 1
ATOM 1441 N N . GLY A 1 188 ? 1.238 -1.623 8.181 1.00 92.62 188 GLY A N 1
ATOM 1442 C CA . GLY A 1 188 ? 0.814 -0.299 7.735 1.00 92.62 188 GLY A CA 1
ATOM 1443 C C . GLY A 1 188 ? -0.038 0.467 8.746 1.00 92.62 188 GLY A C 1
ATOM 1444 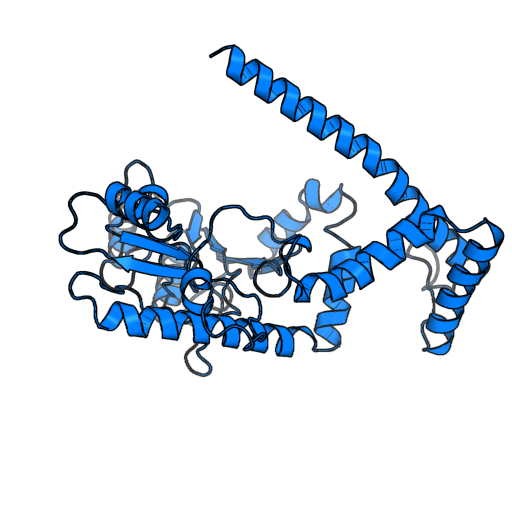O O . GLY A 1 188 ? 0.098 0.312 9.954 1.00 92.62 188 GLY A O 1
ATOM 1445 N N . TYR A 1 189 ? -0.862 1.379 8.228 1.00 90.62 189 TYR A N 1
ATOM 1446 C CA . TYR A 1 189 ? -1.577 2.379 9.027 1.00 90.62 189 TYR A CA 1
ATOM 1447 C C . TYR A 1 189 ? -3.084 2.161 9.086 1.00 90.62 189 TYR A C 1
ATOM 1449 O O . TYR A 1 189 ? -3.770 2.984 9.683 1.00 90.62 189 TYR A O 1
ATOM 1457 N N . PHE A 1 190 ? -3.624 1.153 8.410 1.00 90.31 190 PHE A N 1
ATOM 1458 C CA . PHE A 1 190 ? -5.049 1.115 8.104 1.00 90.31 190 PHE A CA 1
ATOM 1459 C C . PHE A 1 190 ? -5.695 -0.156 8.619 1.00 90.31 190 PHE A C 1
ATOM 1461 O O . PHE A 1 190 ? -5.164 -1.249 8.439 1.00 90.31 190 PHE A O 1
ATOM 1468 N N . LEU A 1 191 ? -6.860 0.022 9.227 1.00 88.69 191 LEU A N 1
ATOM 1469 C CA . LEU A 1 191 ? -7.747 -1.042 9.651 1.00 88.69 191 LEU A CA 1
ATOM 1470 C C . LEU A 1 191 ? -9.132 -0.757 9.084 1.00 88.69 191 LEU A C 1
ATOM 1472 O O . LEU A 1 191 ? -9.676 0.339 9.244 1.00 88.69 191 LEU A O 1
ATOM 1476 N N . TRP A 1 192 ? -9.693 -1.768 8.436 1.00 89.31 192 TRP A N 1
ATOM 1477 C CA . TRP A 1 192 ? -11.052 -1.734 7.940 1.00 89.31 192 TRP A CA 1
ATOM 1478 C C . TRP A 1 192 ? -11.969 -2.540 8.849 1.00 89.31 192 TRP A C 1
ATOM 1480 O O . TRP A 1 192 ? -11.765 -3.742 9.031 1.00 89.31 192 TRP A O 1
ATOM 1490 N N . LEU A 1 193 ? -12.991 -1.880 9.389 1.00 86.56 193 LEU A N 1
ATOM 1491 C CA . LEU A 1 193 ? -14.026 -2.518 10.189 1.00 86.56 193 LEU A CA 1
ATOM 1492 C C . LEU A 1 193 ? -15.316 -2.563 9.380 1.00 86.56 193 LEU A C 1
ATOM 1494 O O . LEU A 1 193 ? -15.917 -1.526 9.103 1.00 86.56 193 LEU A O 1
ATOM 1498 N N . LYS A 1 194 ? -15.756 -3.765 9.018 1.00 85.81 194 LYS A N 1
ATOM 1499 C CA . LYS A 1 194 ? -17.073 -3.972 8.420 1.00 85.81 194 LYS A CA 1
ATOM 1500 C C . LYS A 1 194 ? -18.110 -3.989 9.534 1.00 85.81 194 LYS A C 1
ATOM 1502 O O . LYS A 1 194 ? -17.989 -4.775 10.476 1.00 85.81 194 LYS A O 1
ATOM 1507 N N . LEU A 1 195 ? -19.112 -3.125 9.426 1.00 82.69 195 LEU A N 1
ATOM 1508 C CA . LEU A 1 195 ? -20.178 -3.037 10.415 1.00 82.69 195 LEU A CA 1
ATOM 1509 C C . LEU A 1 195 ? -21.378 -3.866 9.951 1.00 82.69 195 LEU A C 1
ATOM 1511 O O . LEU A 1 195 ? -21.833 -3.736 8.817 1.00 82.69 195 LEU A O 1
ATOM 1515 N N . LEU A 1 196 ? -21.888 -4.725 10.826 1.00 79.81 196 LEU A N 1
ATOM 1516 C CA . LEU A 1 196 ? -23.043 -5.575 10.562 1.00 79.81 196 LEU A CA 1
ATOM 1517 C C . LEU A 1 196 ? -24.302 -4.949 11.159 1.00 79.81 196 LEU A C 1
ATOM 1519 O O . LEU A 1 196 ? -24.254 -4.332 12.222 1.00 79.81 196 LEU A O 1
ATOM 1523 N N . ASN A 1 197 ? -25.439 -5.163 10.497 1.00 72.00 197 ASN A N 1
ATOM 1524 C CA . ASN A 1 197 ? -26.764 -4.787 11.002 1.00 72.00 197 ASN A CA 1
ATOM 1525 C C . ASN A 1 197 ? -26.918 -3.290 11.327 1.00 72.00 197 ASN A C 1
ATOM 1527 O O . ASN A 1 197 ? -27.660 -2.919 12.237 1.00 72.00 197 ASN A O 1
ATOM 1531 N N . VAL A 1 198 ? -26.226 -2.416 10.590 1.00 69.50 198 VAL A N 1
ATOM 1532 C CA . VAL A 1 198 ? -26.322 -0.965 10.783 1.00 69.50 198 VAL A CA 1
ATOM 1533 C C . VAL A 1 198 ? -27.171 -0.331 9.697 1.00 69.50 198 VAL A C 1
ATOM 1535 O O . VAL A 1 198 ? -26.935 -0.547 8.513 1.00 69.50 198 VAL A O 1
ATOM 1538 N N . ALA A 1 199 ? -28.109 0.526 10.096 1.00 66.31 199 ALA A N 1
ATOM 1539 C CA . ALA A 1 199 ? -28.930 1.277 9.149 1.00 66.31 199 ALA A CA 1
ATOM 1540 C C . ALA A 1 199 ? -28.154 2.402 8.434 1.00 66.31 199 ALA A C 1
ATOM 1542 O O . ALA A 1 199 ? -28.530 2.810 7.339 1.00 66.31 199 ALA A O 1
ATOM 1543 N N . SER A 1 200 ? -27.100 2.948 9.056 1.00 75.38 200 SER A N 1
ATOM 1544 C CA . SER A 1 200 ? -26.322 4.053 8.486 1.00 75.38 200 SER A CA 1
ATOM 1545 C C . SER A 1 200 ? -24.911 4.139 9.071 1.00 75.38 200 SER A C 1
ATOM 1547 O O . SER A 1 200 ? -24.739 4.409 10.261 1.00 75.38 200 SER A O 1
ATOM 1549 N N . GLU A 1 201 ? -23.893 4.008 8.215 1.00 74.31 201 GLU A N 1
ATOM 1550 C CA . GLU A 1 201 ? -22.494 4.296 8.568 1.00 74.31 201 GLU A CA 1
ATOM 1551 C C . GLU A 1 201 ? -22.328 5.725 9.089 1.00 74.31 201 GLU A C 1
ATOM 1553 O O . GLU A 1 201 ? -21.689 5.950 10.113 1.00 74.31 201 GLU A O 1
ATOM 1558 N N . ALA A 1 202 ? -22.932 6.701 8.404 1.00 78.81 202 ALA A N 1
ATOM 1559 C CA . ALA A 1 202 ? -22.812 8.113 8.748 1.00 78.81 202 ALA A CA 1
ATOM 1560 C C . ALA A 1 202 ? -23.345 8.409 10.159 1.00 78.81 202 ALA A C 1
ATOM 1562 O O . ALA A 1 202 ? -22.760 9.220 10.882 1.00 78.81 202 ALA A O 1
ATOM 1563 N N . ALA A 1 203 ? -24.417 7.725 10.573 1.00 76.06 203 ALA A N 1
ATOM 1564 C CA . ALA A 1 203 ? -24.940 7.829 11.931 1.00 76.06 203 ALA A CA 1
ATOM 1565 C C . ALA A 1 203 ? -23.942 7.285 12.965 1.00 76.06 203 ALA A C 1
ATOM 1567 O O . ALA A 1 203 ? -23.709 7.947 13.975 1.00 76.06 203 ALA A O 1
ATOM 1568 N N . VAL A 1 204 ? -23.302 6.140 12.692 1.00 76.19 204 VAL A N 1
ATOM 1569 C CA . VAL A 1 204 ? -22.262 5.571 13.568 1.00 76.19 204 VAL A CA 1
ATOM 1570 C C . VAL A 1 204 ? -21.058 6.498 13.670 1.00 76.19 204 VAL A C 1
ATOM 1572 O O . VAL A 1 204 ? -20.629 6.808 14.778 1.00 76.19 204 VAL A O 1
ATOM 1575 N N . VAL A 1 205 ? -20.548 7.001 12.542 1.00 75.38 205 VAL A N 1
ATOM 1576 C CA . VAL A 1 205 ? -19.425 7.951 12.536 1.00 75.38 205 VAL A CA 1
ATOM 1577 C C . VAL A 1 205 ? -19.767 9.207 13.341 1.00 75.38 205 VAL A C 1
ATOM 1579 O O . VAL A 1 205 ? -18.973 9.640 14.175 1.00 75.38 205 VAL A O 1
ATOM 1582 N N . SER A 1 206 ? -20.963 9.774 13.145 1.00 75.56 206 SER A N 1
ATOM 1583 C CA . SER A 1 206 ? -21.390 10.965 13.886 1.00 75.56 206 SER A CA 1
ATOM 1584 C C . SER A 1 206 ? -21.561 10.695 15.382 1.00 75.56 206 SER A C 1
ATOM 1586 O O . SER A 1 206 ? -21.217 11.558 16.191 1.00 75.56 206 SER A O 1
ATOM 1588 N N . ALA A 1 207 ? -22.082 9.524 15.756 1.00 72.75 207 ALA A N 1
ATOM 1589 C CA . ALA A 1 207 ? -22.226 9.125 17.150 1.00 72.75 207 ALA A CA 1
ATOM 1590 C C . ALA A 1 207 ? -20.855 8.989 17.823 1.00 72.75 207 ALA A C 1
ATOM 1592 O O . ALA A 1 207 ? -20.631 9.627 18.847 1.00 72.75 207 ALA A O 1
ATOM 1593 N N . LEU A 1 208 ? -19.916 8.261 17.205 1.00 70.38 208 LEU A N 1
ATOM 1594 C CA . LEU A 1 208 ? -18.546 8.095 17.706 1.00 70.38 208 LEU A CA 1
ATOM 1595 C C . LEU A 1 208 ? -17.847 9.442 17.935 1.00 70.38 208 LEU A C 1
ATOM 1597 O O . LEU A 1 208 ? -17.283 9.664 19.011 1.00 70.38 208 LEU A O 1
ATOM 1601 N N . GLU A 1 209 ? -17.950 10.371 16.979 1.00 72.88 209 GLU A N 1
ATOM 1602 C CA . GLU A 1 209 ? -17.344 11.699 17.118 1.00 72.88 209 GLU A CA 1
ATOM 1603 C C . GLU A 1 209 ? -17.981 12.490 18.269 1.00 72.88 209 GLU A C 1
ATOM 1605 O O . GLU A 1 209 ? -17.270 13.105 19.063 1.00 72.88 209 GLU A O 1
ATOM 1610 N N . LYS A 1 210 ? -19.315 12.484 18.380 1.00 66.81 210 LYS A N 1
ATOM 1611 C CA . LYS A 1 210 ? -20.038 13.293 19.374 1.00 66.81 210 LYS A CA 1
ATOM 1612 C C . LYS A 1 210 ? -19.926 12.749 20.793 1.00 66.81 210 LYS A C 1
ATOM 1614 O O . LYS A 1 210 ? -19.775 13.543 21.714 1.00 66.81 210 LYS A O 1
ATOM 1619 N N . SER A 1 211 ? -20.042 11.434 20.978 1.00 59.31 211 SER A N 1
ATOM 1620 C CA . SER A 1 211 ? -20.070 10.832 22.315 1.00 59.31 211 SER A CA 1
ATOM 1621 C C . SER A 1 211 ? -18.685 10.499 22.856 1.00 59.31 211 SER A C 1
ATOM 1623 O O . SER A 1 211 ? -18.495 10.555 24.062 1.00 59.31 211 SER A O 1
ATOM 1625 N N . GLN A 1 212 ? -17.737 10.133 21.985 1.00 65.44 212 GLN A N 1
ATOM 1626 C CA . GLN A 1 212 ? -16.426 9.611 22.398 1.00 65.44 212 GLN A CA 1
ATOM 1627 C C . GLN A 1 212 ? -15.247 10.418 21.832 1.00 65.44 212 GLN A C 1
ATOM 1629 O O . GLN A 1 212 ? -14.095 10.093 22.099 1.00 65.44 212 GLN A O 1
ATOM 1634 N N . GLY A 1 213 ? -15.496 11.453 21.019 1.00 63.97 213 GLY A N 1
ATOM 1635 C CA . GLY A 1 213 ? -14.428 12.221 20.366 1.00 63.97 213 GLY A CA 1
ATOM 1636 C C . GLY A 1 213 ? -13.657 11.436 19.299 1.00 63.97 213 GLY A C 1
ATOM 1637 O O . GLY A 1 213 ? -12.633 11.912 18.809 1.00 63.97 213 GLY A O 1
ATOM 1638 N N . VAL A 1 214 ? -14.151 10.252 18.927 1.00 67.19 214 VAL A N 1
ATOM 1639 C CA . VAL A 1 214 ? -13.514 9.320 17.997 1.00 67.19 214 VAL A CA 1
ATOM 1640 C C . VAL A 1 214 ? -13.922 9.662 16.570 1.00 67.19 214 VAL A C 1
ATOM 1642 O O . VAL A 1 214 ? -15.078 9.494 16.189 1.00 67.19 214 VAL A O 1
ATOM 1645 N N . VAL A 1 215 ? -12.971 10.106 15.751 1.00 74.19 215 VAL A N 1
ATOM 1646 C CA . VAL A 1 215 ? -13.205 10.343 14.324 1.00 74.19 215 VAL A CA 1
ATOM 1647 C C . VAL A 1 215 ? -12.731 9.136 13.514 1.00 74.19 215 VAL A C 1
ATOM 1649 O O . VAL A 1 215 ? -11.586 8.698 13.595 1.00 74.19 215 VAL A O 1
ATOM 1652 N N . VAL A 1 216 ? -13.631 8.611 12.695 1.00 77.25 216 VAL A N 1
ATOM 1653 C CA . VAL A 1 216 ? -13.379 7.559 11.702 1.00 77.25 216 VAL A CA 1
ATOM 1654 C C . VAL A 1 216 ? -13.913 8.034 10.351 1.00 77.25 216 VAL A C 1
ATOM 1656 O O . VAL A 1 216 ? -14.701 8.980 10.303 1.00 77.25 216 VAL A O 1
ATOM 1659 N N . LEU A 1 217 ? -13.483 7.426 9.242 1.00 82.75 217 LEU A N 1
ATOM 1660 C CA . LEU A 1 217 ? -14.069 7.742 7.932 1.00 82.75 217 LEU A CA 1
ATOM 1661 C C . LEU A 1 217 ? -15.114 6.688 7.563 1.00 82.75 217 LEU A C 1
ATOM 1663 O O . LEU A 1 217 ? -14.827 5.498 7.705 1.00 82.75 217 LEU A O 1
ATOM 1667 N N . PRO A 1 218 ? -16.301 7.089 7.080 1.00 82.75 218 PRO A N 1
ATOM 1668 C CA . PRO A 1 218 ? -17.271 6.134 6.574 1.00 82.75 218 PRO A CA 1
ATOM 1669 C C . PRO A 1 218 ? -16.764 5.544 5.259 1.00 82.75 218 PRO A C 1
ATOM 1671 O O . PRO A 1 218 ? -16.118 6.226 4.454 1.00 82.75 218 PRO A O 1
ATOM 1674 N N . GLY A 1 219 ? -17.070 4.277 5.036 1.00 79.62 219 GLY A N 1
ATOM 1675 C CA . GLY A 1 219 ? -16.594 3.528 3.894 1.00 79.62 219 GLY A CA 1
ATOM 1676 C C . GLY A 1 219 ? -17.025 4.071 2.546 1.00 79.62 219 GLY A C 1
ATOM 1677 O O . GLY A 1 219 ? -16.235 4.141 1.599 1.00 79.62 219 GLY A O 1
ATOM 1678 N N . SER A 1 220 ? -18.255 4.569 2.503 1.00 81.56 220 SER A N 1
ATOM 1679 C CA . SER A 1 220 ? -18.806 5.353 1.397 1.00 81.56 220 SER A CA 1
ATOM 1680 C C . SER A 1 220 ? -17.902 6.509 0.927 1.00 81.56 220 SER A C 1
ATOM 1682 O O . SER A 1 220 ? -17.840 6.778 -0.269 1.00 81.56 220 SER A O 1
ATOM 1684 N N . SER A 1 221 ? -17.126 7.154 1.813 1.00 83.25 221 SER A N 1
ATOM 1685 C CA . SER A 1 221 ? -16.187 8.230 1.426 1.00 83.25 221 SER A CA 1
ATOM 1686 C C . SER A 1 221 ? -14.929 7.735 0.705 1.00 83.25 221 SER A C 1
ATOM 1688 O O . SER A 1 221 ? -14.175 8.541 0.159 1.00 83.25 221 SER A O 1
ATOM 1690 N N . CYS A 1 222 ? -14.676 6.427 0.713 1.00 80.25 222 CYS A N 1
ATOM 1691 C CA . CYS A 1 222 ? -13.534 5.801 0.053 1.00 80.25 222 CYS A CA 1
ATOM 1692 C C . CYS A 1 222 ? -13.914 5.071 -1.245 1.00 80.25 222 CYS A C 1
ATOM 1694 O O . CYS A 1 222 ? -13.053 4.453 -1.872 1.00 80.25 222 CYS A O 1
ATOM 1696 N N . CYS A 1 223 ? -15.185 5.133 -1.644 1.00 75.56 223 CYS A N 1
ATOM 1697 C CA . CYS A 1 223 ? -15.708 4.488 -2.843 1.00 75.56 223 CYS A CA 1
ATOM 1698 C C . CYS A 1 223 ? -15.779 5.469 -4.018 1.00 75.56 223 CYS A C 1
ATOM 1700 O O . CYS A 1 223 ? -15.913 6.680 -3.838 1.00 75.56 223 CYS A O 1
ATOM 1702 N N . GLN A 1 224 ? -15.726 4.938 -5.242 1.00 74.75 224 GLN A N 1
ATOM 1703 C CA . GLN A 1 224 ? -16.154 5.708 -6.410 1.00 74.75 224 GLN A CA 1
ATOM 1704 C C . GLN A 1 224 ? -17.655 6.020 -6.277 1.00 74.75 224 GLN A C 1
ATOM 1706 O O . GLN A 1 224 ? -18.386 5.163 -5.783 1.00 74.75 224 GLN A O 1
ATOM 1711 N N . PRO A 1 225 ? -18.145 7.184 -6.742 1.00 68.75 225 PRO A N 1
ATOM 1712 C CA . PRO A 1 225 ? -19.555 7.562 -6.595 1.00 68.75 225 PRO A CA 1
ATOM 1713 C C . PRO A 1 225 ? -20.560 6.546 -7.161 1.00 68.75 225 PRO A C 1
ATOM 1715 O O . PRO A 1 225 ? -21.696 6.494 -6.708 1.00 68.75 225 PRO A O 1
ATOM 1718 N N . SER A 1 226 ? -20.150 5.756 -8.157 1.00 68.00 226 SER A N 1
ATOM 1719 C CA . SER A 1 226 ? -20.958 4.711 -8.798 1.00 68.00 226 SER A CA 1
ATOM 1720 C C . SER A 1 226 ? -20.745 3.308 -8.220 1.00 68.00 226 SER A C 1
ATOM 1722 O O . SER A 1 226 ? -21.400 2.367 -8.663 1.00 68.00 226 SER A O 1
ATOM 1724 N N . ALA A 1 227 ? -19.817 3.137 -7.275 1.00 65.94 227 ALA A N 1
ATOM 1725 C CA . ALA A 1 227 ? -19.551 1.848 -6.654 1.00 65.94 227 ALA A CA 1
ATOM 1726 C C . ALA A 1 227 ? -20.507 1.611 -5.473 1.00 65.94 227 ALA A C 1
ATOM 1728 O O . ALA A 1 227 ? -20.851 2.565 -4.769 1.00 65.94 227 ALA A O 1
ATOM 1729 N N . PRO A 1 228 ? -20.911 0.353 -5.217 1.00 63.78 228 PRO A N 1
ATOM 1730 C CA . PRO A 1 228 ? -21.615 0.026 -3.986 1.00 63.78 228 PRO A CA 1
ATOM 1731 C C . PRO A 1 228 ? -20.759 0.442 -2.777 1.00 63.78 228 PRO A C 1
ATOM 1733 O O . PRO A 1 228 ? -19.530 0.305 -2.831 1.00 63.78 228 PRO A O 1
ATOM 1736 N N . PRO A 1 229 ? -21.378 0.984 -1.712 1.00 64.44 229 PRO A N 1
ATOM 1737 C CA . PRO A 1 229 ? -20.646 1.420 -0.536 1.00 64.44 229 PRO A CA 1
ATOM 1738 C C . PRO A 1 229 ? -19.904 0.238 0.088 1.00 64.44 229 PRO A C 1
ATOM 1740 O O . PRO A 1 229 ? -20.379 -0.895 0.109 1.00 64.44 229 PRO A O 1
ATOM 1743 N N . LEU A 1 230 ? -18.705 0.511 0.587 1.00 67.44 230 LEU A N 1
ATOM 1744 C CA . LEU A 1 230 ? -17.997 -0.430 1.432 1.00 67.44 230 LEU A CA 1
ATOM 1745 C C . LEU A 1 230 ? -18.627 -0.353 2.826 1.00 67.44 230 LEU A C 1
ATOM 1747 O O . LEU A 1 230 ? -18.305 0.587 3.538 1.00 67.44 230 LEU A O 1
ATOM 1751 N N . ASP A 1 231 ? -19.477 -1.324 3.179 1.00 73.06 231 ASP A N 1
ATOM 1752 C CA . ASP A 1 231 ? -20.269 -1.390 4.426 1.00 73.06 231 ASP A CA 1
ATOM 1753 C C . ASP A 1 231 ? -19.407 -1.361 5.708 1.00 73.06 231 ASP A C 1
ATOM 1755 O O . ASP A 1 231 ? -19.144 -2.389 6.339 1.00 73.06 231 ASP A O 1
ATOM 1759 N N . GLY A 1 232 ? -18.896 -0.204 6.112 1.00 79.56 232 GLY A N 1
ATOM 1760 C CA . GLY A 1 232 ? -17.936 -0.138 7.202 1.00 79.56 232 GLY A CA 1
ATOM 1761 C C . GLY A 1 232 ? -17.347 1.225 7.513 1.00 79.56 232 GLY A C 1
ATOM 1762 O O . GLY A 1 232 ? -17.716 2.265 6.968 1.00 79.56 232 GLY A O 1
ATOM 1763 N N . VAL A 1 233 ? -16.401 1.201 8.447 1.00 78.94 233 VAL A N 1
ATOM 1764 C CA . VAL A 1 233 ? -15.610 2.361 8.841 1.00 78.94 233 VAL A CA 1
ATOM 1765 C C . VAL A 1 233 ? -14.128 2.073 8.683 1.00 78.94 233 VAL A C 1
ATOM 1767 O O . VAL A 1 233 ? -13.612 0.997 8.991 1.00 78.94 233 VAL A O 1
ATOM 1770 N N . PHE A 1 234 ? -13.437 3.095 8.213 1.00 83.19 234 PHE A N 1
ATOM 1771 C CA . PHE A 1 234 ? -12.004 3.124 8.053 1.00 83.19 234 PHE A CA 1
ATOM 1772 C C . PHE A 1 234 ? -11.348 3.784 9.258 1.00 83.19 234 PHE A C 1
ATOM 1774 O O . PHE A 1 234 ? -11.693 4.907 9.649 1.00 83.19 234 PHE A O 1
ATOM 1781 N N . ILE A 1 235 ? -10.333 3.108 9.786 1.00 80.06 235 ILE A N 1
ATOM 1782 C CA . ILE A 1 235 ? -9.518 3.591 10.891 1.00 80.06 235 ILE A CA 1
ATOM 1783 C C . ILE A 1 235 ? -8.082 3.738 10.414 1.00 80.06 235 ILE A C 1
ATOM 1785 O O . ILE A 1 235 ? -7.474 2.803 9.891 1.00 80.06 235 ILE A O 1
ATOM 1789 N N . ARG A 1 236 ? -7.521 4.929 10.631 1.00 83.75 236 ARG A N 1
ATOM 1790 C CA . ARG A 1 236 ? -6.102 5.195 10.410 1.00 83.75 236 ARG A CA 1
ATOM 1791 C C . ARG A 1 236 ? -5.370 5.268 11.745 1.00 83.75 236 ARG A C 1
ATOM 1793 O O . ARG A 1 236 ? -5.565 6.215 12.501 1.00 83.75 236 ARG A O 1
ATOM 1800 N N . LEU A 1 237 ? -4.475 4.318 11.967 1.00 77.12 237 LEU A N 1
ATOM 1801 C CA . LEU A 1 237 ? -3.550 4.266 13.092 1.00 77.12 237 LEU A CA 1
ATOM 1802 C C . LEU A 1 237 ? -2.539 5.425 13.026 1.00 77.12 237 LEU A C 1
ATOM 1804 O O . LEU A 1 237 ? -2.165 5.892 11.945 1.00 77.12 237 LEU A O 1
ATOM 1808 N N . ASN A 1 238 ? -2.054 5.874 14.185 1.00 68.12 238 ASN A N 1
ATOM 1809 C CA . ASN A 1 238 ? -0.946 6.827 14.284 1.00 68.12 238 ASN A CA 1
ATOM 1810 C C . ASN A 1 238 ? 0.377 6.092 14.538 1.00 68.12 238 ASN A C 1
ATOM 1812 O O . ASN A 1 238 ? 0.428 5.130 15.296 1.00 68.12 238 ASN A O 1
ATOM 1816 N N . GLY A 1 239 ? 1.454 6.563 13.901 1.00 51.97 239 GLY A N 1
ATOM 1817 C CA . GLY A 1 239 ? 2.793 5.961 13.996 1.00 51.97 239 GLY A CA 1
ATOM 1818 C C . GLY A 1 239 ? 3.757 6.677 14.943 1.00 51.97 239 GLY A C 1
ATOM 1819 O O . GLY A 1 239 ? 4.957 6.466 14.835 1.00 51.97 239 GLY A O 1
ATOM 1820 N N . THR A 1 240 ? 3.276 7.577 15.802 1.00 51.81 240 THR A N 1
ATOM 1821 C CA . THR A 1 240 ? 4.115 8.249 16.809 1.00 51.81 240 THR A CA 1
ATOM 1822 C C . THR A 1 240 ? 4.308 7.344 18.021 1.00 51.81 240 THR A C 1
ATOM 1824 O O . THR A 1 240 ? 3.357 6.687 18.431 1.00 51.81 240 THR A O 1
ATOM 1827 N N . ASP A 1 241 ? 5.502 7.298 18.609 1.00 37.84 241 ASP A N 1
ATOM 1828 C CA . ASP A 1 241 ? 5.732 6.559 19.857 1.00 37.84 241 ASP A CA 1
ATOM 1829 C C . ASP A 1 241 ? 4.913 7.184 20.998 1.00 37.84 241 ASP A C 1
ATOM 1831 O O . ASP A 1 241 ? 4.922 8.402 21.178 1.00 37.84 241 ASP A O 1
ATOM 1835 N N . SER A 1 242 ? 4.170 6.360 21.738 1.00 40.09 242 SER A N 1
ATOM 1836 C CA . SER A 1 242 ? 3.461 6.753 22.966 1.00 40.09 242 SER A CA 1
ATOM 1837 C C . SER A 1 242 ? 4.155 6.126 24.171 1.00 40.09 242 SER A C 1
ATOM 1839 O O . SER A 1 242 ? 3.549 5.369 24.919 1.00 40.09 242 SER A O 1
ATOM 1841 N N . SER A 1 243 ? 5.454 6.383 24.315 1.00 30.75 243 SER A N 1
ATOM 1842 C CA . SER A 1 243 ? 6.254 5.878 25.434 1.00 30.75 243 SER A CA 1
ATOM 1843 C C . SER A 1 243 ? 6.056 6.656 26.745 1.00 30.75 243 SER A C 1
ATOM 1845 O O . SER A 1 243 ? 6.702 6.320 27.733 1.00 30.75 243 SER A O 1
ATOM 1847 N N . ASP A 1 244 ? 5.180 7.666 26.790 1.00 31.67 244 ASP A N 1
ATOM 1848 C CA . ASP A 1 244 ? 4.774 8.305 28.050 1.00 31.67 244 ASP A CA 1
ATOM 1849 C C . ASP A 1 244 ? 3.680 7.463 28.718 1.00 31.67 244 ASP A C 1
ATOM 1851 O O . ASP A 1 244 ? 2.483 7.672 28.541 1.00 31.67 244 ASP A O 1
ATOM 1855 N N . ASN A 1 245 ? 4.128 6.472 29.485 1.00 32.12 245 ASN A N 1
ATOM 1856 C CA . ASN A 1 245 ? 3.310 5.571 30.298 1.00 32.12 245 ASN A CA 1
ATOM 1857 C C . ASN A 1 245 ? 2.903 6.202 31.655 1.00 32.12 245 ASN A C 1
ATOM 1859 O O . ASN A 1 245 ? 2.752 5.486 32.642 1.00 32.12 245 ASN A O 1
ATOM 1863 N N . SER A 1 246 ? 2.779 7.534 31.744 1.00 28.16 246 SER A N 1
ATOM 1864 C CA . SER A 1 246 ? 2.562 8.236 33.023 1.00 28.16 246 SER A CA 1
ATOM 1865 C C . SER A 1 246 ? 1.124 8.665 33.322 1.00 28.16 246 SER A C 1
ATOM 1867 O O . SER A 1 246 ? 0.875 9.050 34.457 1.00 28.16 246 SER A O 1
ATOM 1869 N N . ASP A 1 247 ? 0.177 8.558 32.386 1.00 30.84 247 ASP A N 1
ATOM 1870 C CA . ASP A 1 247 ? -1.218 8.956 32.630 1.00 30.84 247 ASP A CA 1
ATOM 1871 C C . ASP A 1 247 ? -2.181 7.789 32.382 1.00 30.84 247 ASP A C 1
ATOM 1873 O O . ASP A 1 247 ? -2.723 7.587 31.295 1.00 30.84 247 ASP A O 1
ATOM 1877 N N . SER A 1 248 ? -2.417 7.002 33.434 1.00 28.28 248 SER A N 1
ATOM 1878 C CA . SER A 1 248 ? -3.260 5.796 33.446 1.00 28.28 248 SER A CA 1
ATOM 1879 C C . SER A 1 248 ? -4.766 6.046 33.240 1.00 28.28 248 SER A C 1
ATOM 1881 O O . SER A 1 248 ? -5.562 5.128 33.421 1.00 28.28 248 SER A O 1
ATOM 1883 N N . HIS A 1 249 ? -5.173 7.260 32.854 1.00 29.97 249 HIS A N 1
ATOM 1884 C CA . HIS A 1 249 ? -6.573 7.616 32.598 1.00 29.97 249 HIS A CA 1
ATOM 1885 C C . HIS A 1 249 ? -6.834 8.288 31.231 1.00 29.97 249 HIS A C 1
ATOM 1887 O O . HIS A 1 249 ? -7.996 8.487 30.890 1.00 29.97 249 HIS A O 1
ATOM 1893 N N . GLU A 1 250 ? -5.810 8.567 30.407 1.00 31.77 250 GLU A N 1
ATOM 1894 C CA . GLU A 1 250 ? -5.967 9.171 29.059 1.00 31.77 250 GLU A CA 1
ATOM 1895 C C . GLU A 1 250 ? -5.725 8.188 27.888 1.00 31.77 250 GLU A C 1
ATOM 1897 O O . GLU A 1 250 ? -5.755 8.566 26.714 1.00 31.77 250 GLU A O 1
ATOM 1902 N N . SER A 1 251 ? -5.490 6.903 28.171 1.00 32.84 251 SER A N 1
ATOM 1903 C CA . SER A 1 251 ? -4.987 5.940 27.180 1.00 32.84 251 SER A CA 1
ATOM 1904 C C . SER A 1 251 ? -6.001 5.520 26.103 1.00 32.84 251 SER A C 1
ATOM 1906 O O . SER A 1 251 ? -5.596 5.267 24.968 1.00 32.84 251 SER A O 1
ATOM 1908 N N . GLU A 1 252 ? -7.306 5.500 26.388 1.00 32.88 252 GLU A N 1
ATOM 1909 C CA . GLU A 1 252 ? -8.319 4.962 25.459 1.00 32.88 252 GLU A CA 1
ATOM 1910 C C . GLU A 1 252 ? -8.746 5.951 24.358 1.00 32.88 252 GLU A C 1
ATOM 1912 O O . GLU A 1 252 ? -8.996 5.557 23.217 1.00 32.88 252 GLU A O 1
ATOM 1917 N N . SER A 1 253 ? -8.753 7.254 24.647 1.00 30.80 253 SER A N 1
ATOM 1918 C CA . SER A 1 253 ? -9.157 8.318 23.712 1.00 30.80 253 SER A CA 1
ATOM 1919 C C . SER A 1 253 ? -8.069 8.693 22.693 1.00 30.80 253 SER A C 1
ATOM 1921 O O . SER A 1 253 ? -8.351 9.359 21.697 1.00 30.80 253 SER A O 1
ATOM 1923 N N . SER A 1 254 ? -6.834 8.218 22.884 1.00 34.34 254 SER A N 1
ATOM 1924 C CA . SER A 1 254 ? -5.696 8.443 21.975 1.00 34.34 254 SER A CA 1
ATOM 1925 C C . SER A 1 254 ? -5.626 7.465 20.785 1.00 34.34 254 SER A C 1
ATOM 1927 O O . SER A 1 254 ? -4.830 7.654 19.857 1.00 34.34 254 SER A O 1
ATOM 1929 N N . ILE A 1 255 ? -6.459 6.417 20.805 1.00 36.44 255 ILE A N 1
ATOM 1930 C CA . ILE A 1 255 ? -6.427 5.283 19.866 1.00 36.44 255 ILE A CA 1
ATOM 1931 C C . ILE A 1 255 ? -7.093 5.631 18.532 1.00 36.44 255 ILE A C 1
ATOM 1933 O O . ILE A 1 255 ? -6.666 5.169 17.470 1.00 36.44 255 ILE A O 1
ATOM 1937 N N . PHE A 1 256 ? -8.101 6.497 18.570 1.00 33.00 256 PHE A N 1
ATOM 1938 C CA . PHE A 1 256 ? -8.821 6.937 17.389 1.00 33.00 256 PHE A CA 1
ATOM 1939 C C . PHE A 1 256 ? -8.684 8.441 17.219 1.00 33.00 256 PHE A C 1
ATOM 1941 O O . PHE A 1 256 ? -8.450 9.181 18.166 1.00 33.00 256 PHE A O 1
ATOM 1948 N N . PHE A 1 257 ? -8.765 8.885 15.972 1.00 34.00 257 PHE A N 1
ATOM 1949 C CA . PHE A 1 257 ? -8.548 10.260 15.547 1.00 34.00 257 PHE A CA 1
ATOM 1950 C C . PHE A 1 257 ? -9.344 11.244 16.438 1.00 34.00 257 PHE A C 1
ATOM 1952 O O . PHE A 1 257 ? -10.534 11.454 16.239 1.00 34.00 257 PHE A O 1
ATOM 1959 N N . ALA A 1 258 ? -8.686 11.872 17.414 1.00 26.23 258 ALA A N 1
ATOM 1960 C CA . ALA A 1 258 ? -9.247 13.006 18.129 1.00 26.23 258 ALA A CA 1
ATOM 1961 C C . ALA A 1 258 ? -9.142 14.236 17.221 1.00 26.23 258 ALA A C 1
ATOM 1963 O O . ALA A 1 258 ? -8.089 14.565 16.661 1.00 26.23 258 ALA A O 1
ATOM 1964 N N . LYS A 1 259 ? -10.276 14.898 17.026 1.00 28.45 259 LYS A N 1
ATOM 1965 C CA . LYS A 1 259 ? -10.435 16.120 16.242 1.00 28.45 259 LYS A CA 1
ATOM 1966 C C . LYS A 1 259 ? -9.345 17.144 16.574 1.00 28.45 259 LYS A C 1
ATOM 1968 O O . LYS A 1 259 ? -9.269 17.622 17.695 1.00 28.45 259 LYS A O 1
ATOM 1973 N N . GLY A 1 260 ? -8.575 17.555 15.565 1.00 29.55 260 GLY A N 1
ATOM 1974 C CA . GLY A 1 260 ? -8.226 18.963 15.332 1.00 29.55 260 GLY A CA 1
ATOM 1975 C C . GLY A 1 260 ? -7.508 19.775 16.419 1.00 29.55 260 GLY A C 1
ATOM 1976 O O . GLY A 1 260 ? -7.269 20.959 16.175 1.00 29.55 260 GLY A O 1
ATOM 1977 N N . GLN A 1 261 ? -7.100 19.215 17.557 1.00 26.61 261 GLN A N 1
ATOM 1978 C CA . GLN A 1 261 ? -6.077 19.852 18.370 1.00 26.61 261 GLN A CA 1
ATOM 1979 C C . GLN A 1 261 ? -4.762 19.692 17.621 1.00 26.61 261 GLN A C 1
ATOM 1981 O O . GLN A 1 261 ? -4.316 18.595 17.283 1.00 26.61 261 GLN A O 1
ATOM 1986 N N . LYS A 1 262 ? -4.184 20.832 17.244 1.00 28.27 262 LYS A N 1
ATOM 1987 C CA . LYS A 1 262 ? -2.884 20.892 16.588 1.00 28.27 262 LYS A CA 1
ATOM 1988 C C . LYS A 1 262 ? -1.929 19.973 17.351 1.00 28.27 262 LYS A C 1
ATOM 1990 O O . LYS A 1 262 ? -1.731 20.161 18.547 1.00 28.27 262 LYS A O 1
ATOM 1995 N N . ILE A 1 263 ? -1.250 19.083 16.630 1.00 33.34 263 ILE A N 1
ATOM 1996 C CA . ILE A 1 263 ? 0.010 18.447 17.047 1.00 33.34 263 ILE A CA 1
ATOM 1997 C C . ILE A 1 263 ? 1.080 19.556 17.161 1.00 33.34 263 ILE A C 1
ATOM 1999 O O . ILE A 1 263 ? 2.014 19.657 16.373 1.00 33.34 263 ILE A O 1
ATOM 2003 N N . ARG A 1 264 ? 0.862 20.514 18.058 1.00 29.81 264 ARG A N 1
ATOM 2004 C CA . ARG A 1 264 ? 1.761 21.614 18.409 1.00 29.81 264 ARG A CA 1
ATOM 2005 C C . ARG A 1 264 ? 1.935 21.730 19.919 1.00 29.81 264 ARG A C 1
ATOM 2007 O O . ARG A 1 264 ? 2.831 22.453 20.336 1.00 29.81 264 ARG A O 1
ATOM 2014 N N . GLU A 1 265 ? 1.144 21.014 20.720 1.00 30.61 265 GLU A N 1
ATOM 2015 C CA . GLU A 1 265 ? 1.129 21.201 22.176 1.00 30.61 265 GLU A CA 1
ATOM 2016 C C . GLU A 1 265 ? 1.499 19.948 22.994 1.00 30.61 265 GLU A C 1
ATOM 2018 O O . GLU A 1 265 ? 1.569 20.045 24.212 1.00 30.61 265 GLU A O 1
ATOM 2023 N N . HIS A 1 266 ? 1.893 18.827 22.366 1.00 29.58 266 HIS A N 1
ATOM 2024 C CA . HIS A 1 266 ? 2.396 17.654 23.106 1.00 29.58 266 HIS A CA 1
ATOM 2025 C C . HIS A 1 266 ? 3.867 17.804 23.580 1.00 29.58 266 HIS A C 1
ATOM 2027 O O . HIS A 1 266 ? 4.737 18.142 22.761 1.00 29.58 266 HIS A O 1
ATOM 2033 N N . PRO A 1 267 ? 4.181 17.511 24.863 1.00 31.33 267 PRO A N 1
ATOM 2034 C CA . PRO A 1 267 ? 5.508 17.702 25.471 1.00 31.33 267 PRO A CA 1
ATOM 2035 C C . PRO A 1 267 ? 6.695 16.969 24.810 1.00 31.33 267 PRO A C 1
ATOM 2037 O O . PRO A 1 267 ? 7.748 17.602 24.682 1.00 31.33 267 PRO A O 1
ATOM 2040 N N . PRO A 1 268 ? 6.581 15.729 24.285 1.00 34.12 268 PRO A N 1
ATOM 2041 C CA . PRO A 1 268 ? 7.744 15.030 23.716 1.00 34.12 268 PRO A CA 1
ATOM 2042 C C . PRO A 1 268 ? 8.235 15.655 22.402 1.00 34.12 268 PRO A C 1
ATOM 2044 O O . PRO A 1 268 ? 9.425 15.650 22.092 1.00 34.12 268 PRO A O 1
ATOM 2047 N N . ASN A 1 269 ? 7.335 16.298 21.648 1.00 32.72 269 ASN A N 1
ATOM 2048 C CA . ASN A 1 269 ? 7.687 17.017 20.421 1.00 32.72 269 ASN A CA 1
ATOM 2049 C C . ASN A 1 269 ? 8.190 18.442 20.675 1.00 32.72 269 ASN A C 1
ATOM 2051 O O . ASN A 1 269 ? 8.782 19.044 19.771 1.00 32.72 269 ASN A O 1
ATOM 2055 N N . LYS A 1 270 ? 8.019 18.981 21.893 1.00 33.31 270 LYS A N 1
ATOM 2056 C CA . LYS A 1 270 ? 8.658 20.241 22.279 1.00 33.31 270 LYS A CA 1
ATOM 2057 C C . LYS A 1 270 ? 10.169 20.072 22.297 1.00 33.31 270 LYS A C 1
ATOM 2059 O O . LYS A 1 270 ? 10.822 20.988 21.840 1.00 33.31 270 LYS A O 1
ATOM 2064 N N . HIS A 1 271 ? 10.756 18.949 22.708 1.00 32.94 271 HIS A N 1
ATOM 2065 C CA . HIS A 1 271 ? 12.217 18.902 22.834 1.00 32.94 271 HIS A CA 1
ATOM 2066 C C . HIS A 1 271 ? 12.952 18.915 21.487 1.00 32.94 271 HIS A C 1
ATOM 2068 O O . HIS A 1 271 ? 13.861 19.722 21.321 1.00 32.94 271 HIS A O 1
ATOM 2074 N N . LEU A 1 272 ? 12.514 18.119 20.503 1.00 33.00 272 LEU A N 1
ATOM 2075 C CA . LEU A 1 272 ? 13.150 18.040 19.179 1.00 33.00 272 LEU A CA 1
ATOM 2076 C C . LEU A 1 272 ? 12.772 19.226 18.274 1.00 33.00 272 LEU A C 1
ATOM 2078 O O . LEU A 1 272 ? 13.625 19.795 17.595 1.00 33.00 272 LEU A O 1
ATOM 2082 N N . THR A 1 273 ? 11.512 19.674 18.318 1.00 32.25 273 THR A N 1
ATOM 2083 C CA . THR A 1 273 ? 11.069 20.864 17.571 1.00 32.25 273 THR A CA 1
ATOM 2084 C C . THR A 1 273 ? 11.630 22.147 18.190 1.00 32.25 273 THR A C 1
ATOM 2086 O O . THR A 1 273 ? 11.993 23.048 17.446 1.00 32.25 273 THR A O 1
ATOM 2089 N N . LYS A 1 274 ? 11.800 22.251 19.516 1.00 35.69 274 LYS A N 1
ATOM 2090 C CA . LYS A 1 274 ? 12.531 23.362 20.164 1.00 35.69 274 LYS A CA 1
ATOM 2091 C C . LYS A 1 274 ? 14.032 23.263 19.866 1.00 35.69 274 LYS A C 1
ATOM 2093 O O . LYS A 1 274 ? 14.628 24.284 19.557 1.00 35.69 274 LYS A O 1
ATOM 2098 N N . LEU A 1 275 ? 14.629 22.066 19.791 1.00 33.22 275 LEU A N 1
ATOM 2099 C CA . LEU A 1 275 ? 16.025 21.902 19.342 1.00 33.22 275 LEU A CA 1
ATOM 2100 C C . LEU A 1 275 ? 16.251 22.428 17.914 1.00 33.22 275 LEU A C 1
ATOM 2102 O O . LEU A 1 275 ? 17.264 23.068 17.647 1.00 33.22 275 LEU A O 1
ATOM 2106 N N . ILE A 1 276 ? 15.302 22.165 17.009 1.00 31.78 276 ILE A N 1
ATOM 2107 C CA . ILE A 1 276 ? 15.402 22.495 15.578 1.00 31.78 276 ILE A CA 1
ATOM 2108 C C . ILE A 1 276 ? 14.948 23.935 15.287 1.00 31.78 276 ILE A C 1
ATOM 2110 O O . ILE A 1 276 ? 15.544 24.624 14.465 1.00 31.78 276 ILE A O 1
ATOM 2114 N N . THR A 1 277 ? 13.908 24.417 15.968 1.00 33.22 277 THR A N 1
ATOM 2115 C CA . THR A 1 277 ? 13.268 25.713 15.674 1.00 33.22 277 THR A CA 1
ATOM 2116 C C . THR A 1 277 ? 13.823 26.836 16.554 1.00 33.22 277 THR A C 1
ATOM 2118 O O . THR A 1 277 ? 13.998 27.955 16.078 1.00 33.22 277 THR A O 1
ATOM 2121 N N . THR A 1 278 ? 14.176 26.561 17.817 1.00 34.88 278 THR A N 1
ATOM 2122 C CA . THR A 1 278 ? 14.727 27.577 18.735 1.00 34.88 278 THR A CA 1
ATOM 2123 C C . THR A 1 278 ? 16.197 27.888 18.442 1.00 34.88 278 THR A C 1
ATOM 2125 O O . THR A 1 278 ? 16.597 29.036 18.601 1.00 34.88 278 THR A O 1
ATOM 2128 N N . ASN A 1 279 ? 16.979 26.945 17.902 1.00 35.16 279 ASN A N 1
ATOM 2129 C CA . ASN A 1 279 ? 18.390 27.187 17.556 1.00 35.16 279 ASN A CA 1
ATOM 2130 C C . ASN A 1 279 ? 18.628 27.734 16.141 1.00 35.16 279 ASN A C 1
ATOM 2132 O O . ASN A 1 279 ? 19.746 28.131 15.832 1.00 35.16 279 ASN A O 1
ATOM 2136 N N . ILE A 1 280 ? 17.619 27.778 15.267 1.00 33.53 280 ILE A N 1
ATOM 2137 C CA . ILE A 1 280 ? 17.797 28.301 13.902 1.00 33.53 280 ILE A CA 1
ATOM 2138 C C . ILE A 1 280 ? 17.192 29.700 13.771 1.00 33.53 280 ILE A C 1
ATOM 2140 O O . ILE A 1 280 ? 17.876 30.606 13.298 1.00 33.53 280 ILE A O 1
ATOM 2144 N N . ASP A 1 281 ? 15.963 29.928 14.243 1.00 33.88 281 ASP A N 1
ATOM 2145 C CA . ASP A 1 281 ? 15.272 31.204 14.004 1.00 33.88 281 ASP A CA 1
ATOM 2146 C C . ASP A 1 281 ? 15.650 32.312 15.003 1.00 33.88 281 ASP A C 1
ATOM 2148 O O . ASP A 1 281 ? 15.798 33.467 14.596 1.00 33.88 281 ASP A O 1
ATOM 2152 N N . ALA A 1 282 ? 15.893 31.984 16.281 1.00 36.91 282 ALA A N 1
ATOM 2153 C CA . ALA A 1 282 ? 16.394 32.954 17.266 1.00 36.91 282 ALA A CA 1
ATOM 2154 C C . ALA A 1 282 ? 17.890 33.275 17.053 1.00 36.91 282 ALA A C 1
ATOM 2156 O O . ALA A 1 282 ? 18.330 34.404 17.260 1.00 36.91 282 ALA A O 1
ATOM 2157 N N . TYR A 1 283 ? 18.658 32.308 16.547 1.00 34.66 283 TYR A N 1
ATOM 2158 C CA . TYR A 1 283 ? 20.109 32.406 16.349 1.00 34.66 283 TYR A CA 1
ATOM 2159 C C . TYR A 1 283 ? 20.484 33.159 15.055 1.00 34.66 283 TYR A C 1
ATOM 2161 O O . TYR A 1 283 ? 21.484 33.869 14.998 1.00 34.66 283 TYR A O 1
ATOM 2169 N N . TYR A 1 284 ? 19.650 33.106 14.005 1.00 34.69 284 TYR A N 1
ATOM 2170 C CA . TYR A 1 284 ? 19.877 33.870 12.764 1.00 34.69 284 TYR A CA 1
ATOM 2171 C C . TYR A 1 284 ? 19.590 35.375 12.880 1.00 34.69 284 TYR A C 1
ATOM 2173 O O . TYR A 1 284 ? 20.145 36.167 12.101 1.00 34.69 284 TYR A O 1
ATOM 2181 N N . GLN A 1 285 ? 18.690 35.751 13.794 1.00 38.88 285 GLN A N 1
ATOM 2182 C CA . GLN A 1 285 ? 18.214 37.123 13.997 1.00 38.88 285 GLN A CA 1
ATOM 2183 C C . GLN A 1 285 ? 19.123 37.929 14.944 1.00 38.88 285 GLN A C 1
ATOM 2185 O O . GLN A 1 285 ? 19.196 39.143 14.794 1.00 38.88 285 GLN A O 1
ATOM 2190 N N . ALA A 1 286 ? 19.857 37.274 15.854 1.00 36.03 286 ALA A N 1
ATOM 2191 C CA . ALA A 1 286 ? 20.597 37.945 16.931 1.00 36.03 286 ALA A CA 1
ATOM 2192 C C . ALA A 1 286 ? 22.089 38.238 16.654 1.00 36.03 286 ALA A C 1
ATOM 2194 O O . ALA A 1 286 ? 22.717 38.950 17.426 1.00 36.03 286 ALA A O 1
ATOM 2195 N N . ILE A 1 287 ? 22.676 37.716 15.572 1.00 34.34 287 ILE A N 1
ATOM 2196 C CA . ILE A 1 287 ? 24.143 37.628 15.453 1.00 34.34 287 ILE A CA 1
ATOM 2197 C C . ILE A 1 287 ? 24.702 38.596 14.393 1.00 34.34 287 ILE A C 1
ATOM 2199 O O . ILE A 1 287 ? 24.278 38.590 13.222 1.00 34.34 287 ILE A O 1
ATOM 2203 N N . GLY A 1 288 ? 25.670 39.423 14.803 1.00 45.25 288 GLY A N 1
ATOM 2204 C CA . GLY A 1 288 ? 26.381 40.395 13.966 1.00 45.25 288 GLY A CA 1
ATOM 2205 C C . GLY A 1 288 ? 27.219 39.739 12.859 1.00 45.25 288 GLY A C 1
ATOM 2206 O O . GLY A 1 288 ? 27.495 38.542 12.873 1.00 45.25 288 GLY A O 1
ATOM 2207 N N . ARG A 1 289 ? 27.620 40.513 11.836 1.00 40.41 289 ARG A N 1
ATOM 2208 C CA . ARG A 1 289 ? 28.318 39.978 10.641 1.00 40.41 289 ARG A CA 1
ATOM 2209 C C . ARG A 1 289 ? 29.632 39.247 10.954 1.00 40.41 289 ARG A C 1
ATOM 2211 O O . ARG A 1 289 ? 30.011 38.392 10.160 1.00 40.41 289 ARG A O 1
ATOM 2218 N N . HIS A 1 290 ? 30.298 39.573 12.062 1.00 40.25 290 HIS A N 1
ATOM 2219 C CA . HIS A 1 290 ? 31.568 38.959 12.458 1.00 40.25 290 HIS A CA 1
ATOM 2220 C C . HIS A 1 290 ? 31.392 37.527 12.988 1.00 40.25 290 HIS A C 1
ATOM 2222 O O . HIS A 1 290 ? 32.026 36.614 12.477 1.00 40.25 290 HIS A O 1
ATOM 2228 N N . GLU A 1 291 ? 30.433 37.283 13.879 1.00 39.56 291 GLU A N 1
ATOM 2229 C CA . GLU A 1 291 ? 30.180 35.950 14.460 1.00 39.56 291 GLU A CA 1
ATOM 2230 C C . GLU A 1 291 ? 29.586 34.948 13.448 1.00 39.56 291 GLU A C 1
ATOM 2232 O O . GLU A 1 291 ? 29.775 33.737 13.554 1.00 39.56 291 GLU A O 1
ATOM 2237 N N . LYS A 1 292 ? 28.923 35.443 12.391 1.00 41.16 292 LYS A N 1
ATOM 2238 C CA . LYS A 1 292 ? 28.495 34.617 11.245 1.00 41.16 292 LYS A CA 1
ATOM 2239 C C . LYS A 1 292 ? 29.673 34.042 10.462 1.00 41.16 292 LYS A C 1
ATOM 2241 O O . LYS A 1 292 ? 29.523 32.993 9.845 1.00 41.16 292 LYS A O 1
ATOM 2246 N N . ARG A 1 293 ? 30.822 34.720 10.463 1.00 42.03 293 ARG A N 1
ATOM 2247 C CA . ARG A 1 293 ? 32.032 34.263 9.780 1.00 42.03 293 ARG A CA 1
ATOM 2248 C C . ARG A 1 293 ? 32.697 33.134 10.570 1.00 42.03 293 ARG A C 1
ATOM 2250 O O . ARG A 1 293 ? 32.948 32.087 9.987 1.00 42.03 293 ARG A O 1
ATOM 2257 N N . ASP A 1 294 ? 32.797 33.280 11.888 1.00 44.47 294 ASP A N 1
ATOM 2258 C CA . ASP A 1 294 ? 33.382 32.272 12.787 1.00 44.47 294 ASP A CA 1
ATOM 2259 C C . ASP A 1 294 ? 32.593 30.957 12.836 1.00 44.47 294 ASP A C 1
ATOM 2261 O O . ASP A 1 294 ? 33.153 29.895 13.092 1.00 44.47 294 ASP A O 1
ATOM 2265 N N . ILE A 1 295 ? 31.276 30.995 12.615 1.00 44.19 295 ILE A N 1
ATOM 2266 C CA . ILE A 1 295 ? 30.442 29.783 12.563 1.00 44.19 295 ILE A CA 1
ATOM 2267 C C . ILE A 1 295 ? 30.638 29.038 11.238 1.00 44.19 295 ILE A C 1
ATOM 2269 O O . ILE A 1 295 ? 30.760 27.817 11.235 1.00 44.19 295 ILE A O 1
ATOM 2273 N N . ILE A 1 296 ? 30.690 29.754 10.111 1.00 43.75 296 ILE A N 1
ATOM 2274 C CA . ILE A 1 296 ? 30.944 29.134 8.800 1.00 43.75 296 ILE A CA 1
ATOM 2275 C C . ILE A 1 296 ? 32.380 28.582 8.762 1.00 43.75 296 ILE A C 1
ATOM 2277 O O . ILE A 1 296 ? 32.599 27.500 8.222 1.00 43.75 296 ILE A O 1
ATOM 2281 N N . GLU A 1 297 ? 33.333 29.279 9.384 1.00 49.25 297 GLU A N 1
ATOM 2282 C CA . GLU A 1 297 ? 34.710 28.805 9.548 1.00 49.25 297 GLU A CA 1
ATOM 2283 C C . GLU A 1 297 ? 34.777 27.570 10.464 1.00 49.25 297 GLU A C 1
ATOM 2285 O O . GLU A 1 297 ? 35.366 26.577 10.053 1.00 49.25 297 GLU A O 1
ATOM 2290 N N . ARG A 1 298 ? 34.059 27.532 11.598 1.00 47.84 298 ARG A N 1
ATOM 2291 C CA . ARG A 1 298 ? 33.966 26.326 12.449 1.00 47.84 298 ARG A CA 1
ATOM 2292 C C . ARG A 1 298 ? 33.321 25.128 11.760 1.00 47.84 298 ARG A C 1
ATOM 2294 O O . ARG A 1 298 ? 33.791 24.015 11.934 1.00 47.84 298 ARG A O 1
ATOM 2301 N N . ILE A 1 299 ? 32.274 25.336 10.963 1.00 44.50 299 ILE A N 1
ATOM 2302 C CA . ILE A 1 299 ? 31.643 24.258 10.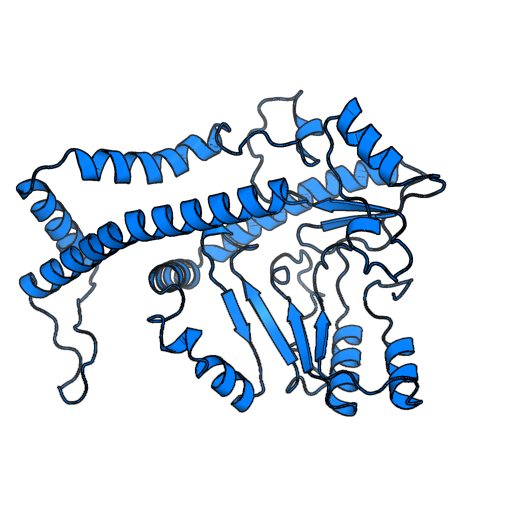184 1.00 44.50 299 ILE A CA 1
ATOM 2303 C C . ILE A 1 299 ? 32.613 23.730 9.123 1.00 44.50 299 ILE A C 1
ATOM 2305 O O . ILE A 1 299 ? 32.695 22.526 8.911 1.00 44.50 299 ILE A O 1
ATOM 2309 N N . TYR A 1 300 ? 33.360 24.615 8.459 1.00 50.19 300 TYR A N 1
ATOM 2310 C CA . TYR A 1 300 ? 34.393 24.198 7.515 1.00 50.19 300 TYR A CA 1
ATOM 2311 C C . TYR A 1 300 ? 35.517 23.423 8.218 1.00 50.19 300 TYR A C 1
ATOM 2313 O O . TYR A 1 300 ? 35.944 22.391 7.705 1.00 50.19 300 TYR A O 1
ATOM 2321 N N . ASP A 1 301 ? 35.976 23.894 9.379 1.00 48.84 301 ASP A N 1
ATOM 2322 C CA . ASP A 1 301 ? 37.085 23.298 10.128 1.00 48.84 301 ASP A CA 1
ATOM 2323 C C . ASP A 1 301 ? 36.689 21.951 10.767 1.00 48.84 301 ASP A C 1
ATOM 2325 O O . ASP A 1 301 ? 37.483 21.017 10.722 1.00 48.84 301 ASP A O 1
ATOM 2329 N N . ASP A 1 302 ? 35.455 21.802 11.264 1.00 44.06 302 ASP A N 1
ATOM 2330 C CA . ASP A 1 302 ? 34.920 20.543 11.814 1.00 44.06 302 ASP A CA 1
ATOM 2331 C C . ASP A 1 302 ? 34.671 19.490 10.720 1.00 44.06 302 ASP A C 1
ATOM 2333 O O . ASP A 1 302 ? 34.990 18.313 10.867 1.00 44.06 302 ASP A O 1
ATOM 2337 N N . LEU A 1 303 ? 34.183 19.913 9.552 1.00 41.44 303 LEU A N 1
ATOM 2338 C CA . LEU A 1 303 ? 34.081 19.022 8.396 1.00 41.44 303 LEU A CA 1
ATOM 2339 C C . LEU A 1 303 ? 35.474 18.648 7.860 1.00 41.44 303 LEU A C 1
ATOM 2341 O O . LEU A 1 303 ? 35.709 17.503 7.489 1.00 41.44 303 LEU A O 1
ATOM 2345 N N . SER A 1 304 ? 36.435 19.571 7.870 1.00 49.69 304 SER A N 1
ATOM 2346 C CA . SER A 1 304 ? 37.804 19.270 7.430 1.00 49.69 304 SER A CA 1
ATOM 2347 C C . SER A 1 304 ? 38.541 18.347 8.413 1.00 49.69 304 SER A C 1
ATOM 2349 O O . SER A 1 304 ? 39.248 17.443 7.972 1.00 49.69 304 SER A O 1
ATOM 2351 N N . SER A 1 305 ? 38.359 18.522 9.729 1.00 43.69 305 SER A N 1
ATOM 2352 C CA . SER A 1 305 ? 38.978 17.681 10.770 1.00 43.69 305 SER A CA 1
ATOM 2353 C C . SER A 1 305 ? 38.431 16.251 10.775 1.00 43.69 305 SER A C 1
ATOM 2355 O O . SER A 1 305 ? 39.151 15.313 11.108 1.00 43.69 305 SER A O 1
ATOM 2357 N N . GLN A 1 306 ? 37.188 16.071 10.323 1.00 40.12 306 GLN A N 1
ATOM 2358 C CA . GLN A 1 306 ? 36.561 14.768 10.093 1.00 40.12 306 GLN A CA 1
ATOM 2359 C C . GLN A 1 306 ? 36.904 14.164 8.714 1.00 40.12 306 GLN A C 1
ATOM 2361 O O . GLN A 1 306 ? 36.319 13.157 8.318 1.00 40.12 306 GLN A O 1
ATOM 2366 N N . GLY A 1 307 ? 37.851 14.760 7.977 1.00 40.12 307 GLY A N 1
ATOM 2367 C CA . GLY A 1 307 ? 38.405 14.221 6.732 1.00 40.12 307 GLY A CA 1
ATOM 2368 C C . GLY A 1 307 ? 37.631 14.573 5.457 1.00 40.12 307 GLY A C 1
ATOM 2369 O O . GLY A 1 307 ? 37.954 14.052 4.388 1.00 40.12 307 GLY A O 1
ATOM 2370 N N . TYR A 1 308 ? 36.626 15.452 5.524 1.00 39.00 308 TYR A N 1
ATOM 2371 C CA . TYR A 1 308 ? 35.861 15.853 4.343 1.00 39.00 308 TYR A CA 1
ATOM 2372 C C . TYR A 1 308 ? 36.638 16.881 3.507 1.00 39.00 308 TYR A C 1
ATOM 2374 O O . TYR A 1 308 ? 37.028 17.945 3.987 1.00 39.00 308 TYR A O 1
ATOM 2382 N N . THR A 1 309 ? 36.825 16.586 2.219 1.00 44.75 309 THR A N 1
ATOM 2383 C CA . THR A 1 309 ? 37.424 17.500 1.235 1.00 44.75 309 THR A CA 1
ATOM 2384 C C . THR A 1 309 ? 36.339 18.156 0.384 1.00 44.75 309 THR A C 1
ATOM 2386 O O . THR A 1 309 ? 35.415 17.510 -0.110 1.00 44.75 309 THR A O 1
ATOM 2389 N N . PHE A 1 310 ? 36.424 19.476 0.216 1.00 50.25 310 PHE A N 1
ATOM 2390 C CA . PHE A 1 310 ? 35.435 20.239 -0.543 1.00 50.25 310 PHE A CA 1
ATOM 2391 C C . PHE A 1 310 ? 35.849 20.350 -2.012 1.00 50.25 310 PHE A C 1
ATOM 2393 O O . PHE A 1 310 ? 36.913 20.887 -2.333 1.00 50.25 310 PHE A O 1
ATOM 2400 N N . HIS A 1 311 ? 34.976 19.902 -2.914 1.00 46.03 311 HIS A N 1
ATOM 2401 C CA . HIS A 1 311 ? 35.227 19.906 -4.355 1.00 46.03 311 HIS A CA 1
ATOM 2402 C C . HIS A 1 311 ? 34.326 20.902 -5.098 1.00 46.03 311 HIS A C 1
ATOM 2404 O O . HIS A 1 311 ? 33.174 21.141 -4.724 1.00 46.03 311 HIS A O 1
ATOM 2410 N N . ALA A 1 312 ? 34.839 21.491 -6.182 1.00 41.25 312 ALA A N 1
ATOM 2411 C CA . ALA A 1 312 ? 33.998 22.243 -7.110 1.00 41.25 312 ALA A CA 1
ATOM 2412 C C . ALA A 1 312 ? 33.092 21.290 -7.919 1.00 41.25 312 ALA A C 1
ATOM 2414 O O . ALA A 1 312 ? 33.573 20.248 -8.365 1.00 41.25 312 ALA A O 1
ATOM 2415 N N . PRO A 1 313 ? 31.815 21.642 -8.167 1.00 39.50 313 PRO A N 1
ATOM 2416 C CA . PRO A 1 313 ? 30.989 20.903 -9.115 1.00 39.50 313 PRO A CA 1
ATOM 2417 C C . PRO A 1 313 ? 31.527 21.068 -10.544 1.00 39.50 313 PRO A C 1
ATOM 2419 O O . PRO A 1 313 ? 32.037 22.132 -10.902 1.00 39.50 313 PRO A O 1
ATOM 2422 N N . MET A 1 314 ? 31.385 20.008 -11.343 1.00 38.59 314 MET A N 1
ATOM 2423 C CA . MET A 1 314 ? 31.794 19.936 -12.748 1.00 38.59 314 MET A CA 1
ATOM 2424 C C . MET A 1 314 ? 31.165 21.062 -13.581 1.00 38.59 314 MET A C 1
ATOM 2426 O O . MET A 1 314 ? 29.945 21.202 -13.637 1.00 38.59 314 MET A O 1
ATOM 2430 N N . ILE A 1 315 ? 32.006 21.827 -14.272 1.00 41.91 315 ILE A N 1
ATOM 2431 C CA . ILE A 1 315 ? 31.626 22.626 -15.441 1.00 41.91 315 ILE A CA 1
ATOM 2432 C C . ILE A 1 315 ? 32.395 22.002 -16.606 1.00 41.91 315 ILE A C 1
ATOM 2434 O O . ILE A 1 315 ? 33.587 21.729 -16.461 1.00 41.91 315 ILE A O 1
ATOM 2438 N N . ALA A 1 316 ? 31.713 21.713 -17.715 1.00 40.25 316 ALA A N 1
ATOM 2439 C CA . ALA A 1 316 ? 32.292 20.997 -18.851 1.00 40.25 316 ALA A CA 1
ATOM 2440 C C . ALA A 1 316 ? 33.644 21.603 -19.302 1.00 40.25 316 ALA A C 1
ATOM 2442 O O . ALA A 1 316 ? 33.774 22.823 -19.406 1.00 40.25 316 ALA A O 1
ATOM 2443 N N . ASN A 1 317 ? 34.621 20.727 -19.581 1.00 46.28 317 ASN A N 1
ATOM 2444 C CA . ASN A 1 317 ? 35.976 20.992 -20.107 1.00 46.28 317 ASN A CA 1
ATOM 2445 C C . ASN A 1 317 ? 37.072 21.526 -19.145 1.00 46.28 317 ASN A C 1
ATOM 2447 O O . ASN A 1 317 ? 37.965 22.249 -19.584 1.00 46.28 317 ASN A O 1
ATOM 2451 N N . LYS A 1 318 ? 37.103 21.126 -17.862 1.00 38.69 318 LYS A N 1
ATOM 2452 C CA . LYS A 1 318 ? 38.278 21.312 -16.966 1.00 38.69 318 LYS A CA 1
ATOM 2453 C C . LYS A 1 318 ? 38.616 20.036 -16.158 1.00 38.69 318 LYS A C 1
ATOM 2455 O O . LYS A 1 318 ? 37.716 19.222 -15.970 1.00 38.69 318 LYS A O 1
ATOM 2460 N N . PRO A 1 319 ? 39.887 19.832 -15.724 1.00 34.88 319 PRO A N 1
ATOM 2461 C CA . PRO A 1 319 ? 40.375 18.570 -15.134 1.00 34.88 319 PRO A CA 1
ATOM 2462 C C . PRO A 1 319 ? 39.649 18.189 -13.825 1.00 34.88 319 PRO A C 1
ATOM 2464 O O . PRO A 1 319 ? 38.996 19.050 -13.227 1.00 34.88 319 PRO A O 1
ATOM 2467 N N . PRO A 1 320 ? 39.733 16.914 -13.377 1.00 42.16 320 PRO A N 1
ATOM 2468 C CA . PRO A 1 320 ? 38.875 16.377 -12.323 1.00 42.16 320 PRO A CA 1
ATOM 2469 C C . PRO A 1 320 ? 39.063 17.111 -10.991 1.00 42.16 320 PRO A C 1
ATOM 2471 O O . PRO A 1 320 ? 40.174 17.479 -10.621 1.00 42.16 320 PRO A O 1
ATOM 2474 N N . TYR A 1 321 ? 37.933 17.334 -10.311 1.00 42.16 321 TYR A N 1
ATOM 2475 C CA . TYR A 1 321 ? 37.755 17.859 -8.954 1.00 42.16 321 TYR A CA 1
ATOM 2476 C C . TYR A 1 321 ? 38.972 18.556 -8.328 1.00 42.16 321 TYR A C 1
ATOM 2478 O O . TYR A 1 321 ? 39.690 17.979 -7.514 1.00 42.16 321 TYR A O 1
ATOM 2486 N N . GLN A 1 322 ? 39.155 19.845 -8.615 1.00 44.97 322 GLN A N 1
ATOM 2487 C CA . GLN A 1 322 ? 40.074 20.648 -7.812 1.00 44.97 322 GLN A CA 1
ATOM 2488 C C . GLN A 1 322 ? 39.483 20.883 -6.419 1.00 44.97 322 GLN A C 1
ATOM 2490 O O . GLN A 1 322 ? 38.340 21.338 -6.281 1.00 44.97 322 GLN A O 1
ATOM 2495 N N . VAL A 1 323 ? 40.284 20.583 -5.392 1.00 50.72 323 VAL A N 1
ATOM 2496 C CA . VAL A 1 323 ? 40.030 21.020 -4.016 1.00 50.72 323 VAL A CA 1
ATOM 2497 C C . VAL A 1 323 ? 39.909 22.537 -4.050 1.00 50.72 323 VAL A C 1
ATOM 2499 O O . VAL A 1 323 ? 40.834 23.244 -4.457 1.00 50.72 323 VAL A O 1
ATOM 2502 N N . VAL A 1 324 ? 38.731 23.047 -3.699 1.00 53.09 324 VAL A N 1
ATOM 2503 C CA . VAL A 1 324 ? 38.508 24.492 -3.719 1.00 53.09 324 VAL A CA 1
ATOM 2504 C C . VAL A 1 324 ? 39.177 25.119 -2.509 1.00 53.09 324 VAL A C 1
ATOM 2506 O O . VAL A 1 324 ? 39.093 24.597 -1.400 1.00 53.09 324 VAL A O 1
ATOM 2509 N N . SER A 1 325 ? 39.829 26.265 -2.705 1.00 54.44 325 SER A N 1
ATOM 2510 C CA . SER A 1 325 ? 40.437 26.987 -1.589 1.00 54.44 325 SER A CA 1
ATOM 2511 C C . SER A 1 325 ? 39.375 27.359 -0.547 1.00 54.44 325 SER A C 1
ATOM 2513 O O . SER A 1 325 ? 38.227 27.663 -0.892 1.00 54.44 325 SER A O 1
ATOM 2515 N N . ARG A 1 326 ? 39.768 27.381 0.734 1.00 52.81 326 ARG A N 1
ATOM 2516 C CA . ARG A 1 326 ? 38.912 27.713 1.892 1.00 52.81 326 ARG A CA 1
ATOM 2517 C C . ARG A 1 326 ? 37.999 28.917 1.617 1.00 52.81 326 ARG A C 1
ATOM 2519 O O . ARG A 1 326 ? 36.794 28.864 1.835 1.00 52.81 326 ARG A O 1
ATOM 2526 N N . LYS A 1 327 ? 38.542 29.976 1.006 1.00 53.78 327 LYS A N 1
ATOM 2527 C CA . LYS A 1 327 ? 37.804 31.199 0.636 1.00 53.78 327 LYS A CA 1
ATOM 2528 C C . LYS A 1 327 ? 36.635 30.943 -0.334 1.00 53.78 327 LYS A C 1
ATOM 2530 O O . LYS A 1 327 ? 35.569 31.541 -0.183 1.00 53.78 327 LYS A O 1
ATOM 2535 N N . VAL A 1 328 ? 36.809 30.061 -1.319 1.00 55.41 328 VAL A N 1
ATOM 2536 C CA . VAL A 1 328 ? 35.786 29.730 -2.330 1.00 55.41 328 VAL A CA 1
ATOM 2537 C C . VAL A 1 328 ? 34.682 28.852 -1.733 1.00 55.41 328 VAL A C 1
ATOM 2539 O O . VAL A 1 328 ? 33.505 29.098 -2.002 1.00 55.41 328 VAL A O 1
ATOM 2542 N N . ALA A 1 329 ? 35.036 27.885 -0.881 1.00 53.06 329 ALA A N 1
ATOM 2543 C CA . ALA A 1 329 ? 34.069 27.037 -0.179 1.00 53.06 329 ALA A CA 1
ATOM 2544 C C . ALA A 1 329 ? 33.154 27.862 0.743 1.00 53.06 329 ALA A C 1
ATOM 2546 O O . ALA A 1 329 ? 31.926 27.795 0.629 1.00 53.06 329 ALA A O 1
ATOM 2547 N N . LEU A 1 330 ? 33.746 28.734 1.567 1.00 48.66 330 LEU A N 1
ATOM 2548 C CA . LEU A 1 330 ? 33.012 29.621 2.478 1.00 48.66 330 LEU A CA 1
ATOM 2549 C C . LEU A 1 330 ? 32.048 30.561 1.724 1.00 48.66 330 LEU A C 1
ATOM 2551 O O . LEU A 1 330 ? 30.916 30.781 2.157 1.00 48.66 330 LEU A O 1
ATOM 2555 N N . THR A 1 331 ? 32.454 31.066 0.552 1.00 57.06 331 THR A N 1
ATOM 2556 C CA . THR A 1 331 ? 31.620 31.954 -0.283 1.00 57.06 331 THR A CA 1
ATOM 2557 C C . THR A 1 331 ? 30.374 31.238 -0.824 1.00 57.06 331 THR A C 1
ATOM 2559 O O . THR A 1 331 ? 29.282 31.810 -0.831 1.00 57.06 331 THR A O 1
ATOM 2562 N N . LYS A 1 332 ? 30.499 29.970 -1.237 1.00 56.06 332 LYS A N 1
ATOM 2563 C CA . LYS A 1 332 ? 29.371 29.177 -1.759 1.00 56.06 332 LYS A CA 1
ATOM 2564 C C . LYS A 1 332 ? 28.374 28.784 -0.669 1.00 56.06 332 LYS A C 1
ATOM 2566 O O . LYS A 1 332 ? 27.165 28.858 -0.899 1.00 56.06 332 LYS A O 1
ATOM 2571 N N . ILE A 1 333 ? 28.867 28.439 0.523 1.00 49.91 333 ILE A N 1
ATOM 2572 C CA . ILE A 1 333 ? 28.022 28.173 1.698 1.00 49.91 333 ILE A CA 1
ATOM 2573 C C . ILE A 1 333 ? 27.179 29.416 2.020 1.00 49.91 333 ILE A C 1
ATOM 2575 O O . ILE A 1 333 ? 25.960 29.322 2.183 1.00 49.91 333 ILE A O 1
ATOM 2579 N N . ALA A 1 334 ? 27.796 30.602 2.002 1.00 50.53 334 ALA A N 1
ATOM 2580 C CA . ALA A 1 334 ? 27.105 31.863 2.258 1.00 50.53 334 ALA A CA 1
ATOM 2581 C C . ALA A 1 334 ? 26.036 32.213 1.200 1.00 50.53 334 ALA A C 1
ATOM 2583 O O . ALA A 1 334 ? 24.985 32.756 1.552 1.00 50.53 334 ALA A O 1
ATOM 2584 N N . GLN A 1 335 ? 26.272 31.901 -0.080 1.00 50.88 335 GLN A N 1
ATOM 2585 C CA . GLN A 1 335 ? 25.324 32.181 -1.166 1.00 50.88 335 GLN A CA 1
ATOM 2586 C C . GLN A 1 335 ? 24.065 31.300 -1.084 1.00 50.88 335 GLN A C 1
ATOM 2588 O O . GLN A 1 33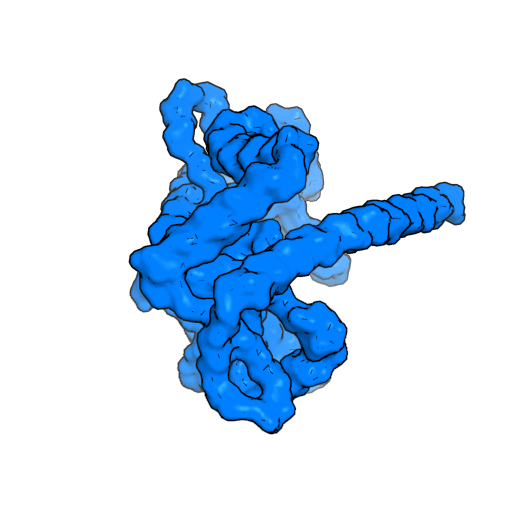5 ? 22.952 31.820 -1.137 1.00 50.88 335 GLN A O 1
ATOM 2593 N N . SER A 1 336 ? 24.228 29.996 -0.837 1.00 46.44 336 SER A N 1
ATOM 2594 C CA . SER A 1 336 ? 23.113 29.040 -0.683 1.00 46.44 336 SER A CA 1
ATOM 2595 C C . SER A 1 336 ? 22.157 29.428 0.456 1.00 46.44 336 SER A C 1
ATOM 2597 O O . SER A 1 336 ? 20.931 29.324 0.345 1.00 46.44 336 SER A O 1
ATOM 2599 N N . ILE A 1 337 ? 22.717 29.966 1.543 1.00 49.12 337 ILE A N 1
ATOM 2600 C CA . ILE A 1 337 ? 21.956 30.512 2.672 1.00 49.12 337 ILE A CA 1
ATOM 2601 C C . ILE A 1 337 ? 21.161 31.763 2.256 1.00 49.12 337 ILE A C 1
ATOM 2603 O O . ILE A 1 337 ? 20.010 31.943 2.666 1.00 49.12 337 ILE A O 1
ATOM 2607 N N . ARG A 1 338 ? 21.754 32.633 1.430 1.00 48.44 338 ARG A N 1
ATOM 2608 C CA . ARG A 1 338 ? 21.133 33.873 0.939 1.00 48.44 338 ARG A CA 1
ATOM 2609 C C . ARG A 1 338 ? 19.960 33.600 -0.004 1.00 48.44 338 ARG A C 1
ATOM 2611 O O . ARG A 1 338 ? 18.904 34.217 0.148 1.00 48.44 338 ARG A O 1
ATOM 2618 N N . ASP A 1 339 ? 20.107 32.642 -0.913 1.00 47.97 339 ASP A N 1
ATOM 2619 C CA . ASP A 1 339 ? 19.104 32.345 -1.942 1.00 47.97 339 ASP A CA 1
ATOM 2620 C C . ASP A 1 339 ? 17.788 31.826 -1.336 1.00 47.97 339 ASP A C 1
ATOM 2622 O O . ASP A 1 339 ? 16.700 32.212 -1.779 1.00 47.97 339 ASP A O 1
ATOM 2626 N N . ARG A 1 340 ? 17.861 31.078 -0.224 1.00 48.34 340 ARG A N 1
ATOM 2627 C CA . ARG A 1 340 ? 16.683 30.619 0.538 1.00 48.34 340 ARG A CA 1
ATOM 2628 C C . ARG A 1 340 ? 15.859 31.757 1.151 1.00 48.34 340 ARG A C 1
ATOM 2630 O O . ARG A 1 340 ? 14.636 31.637 1.227 1.00 48.34 340 ARG A O 1
ATOM 2637 N N . LYS A 1 341 ? 16.475 32.886 1.532 1.00 44.47 341 LYS A N 1
ATOM 2638 C CA . LYS A 1 341 ? 15.749 34.057 2.069 1.00 44.47 341 LYS A CA 1
ATOM 2639 C C . LYS A 1 341 ? 14.914 34.783 1.006 1.00 44.47 341 LYS A C 1
ATOM 2641 O O . LYS A 1 341 ? 13.888 35.371 1.343 1.00 44.47 341 LYS A O 1
ATOM 2646 N N . SER A 1 342 ? 15.300 34.715 -0.271 1.00 45.72 342 SER A N 1
ATOM 2647 C CA . SER A 1 342 ? 14.609 35.421 -1.366 1.00 45.72 342 SER A CA 1
ATOM 2648 C C . SER A 1 342 ? 13.296 34.752 -1.823 1.00 45.72 342 SER A C 1
ATOM 2650 O O . SER A 1 342 ? 12.423 35.417 -2.390 1.00 45.72 342 SER A O 1
ATOM 2652 N N . LEU A 1 343 ? 13.120 33.449 -1.553 1.00 39.97 343 LEU A N 1
ATOM 2653 C CA . LEU A 1 343 ? 11.947 32.671 -1.980 1.00 39.97 343 LEU A CA 1
ATOM 2654 C C . LEU A 1 343 ? 10.743 32.790 -1.031 1.00 39.97 343 LEU A C 1
ATOM 2656 O O . LEU A 1 343 ? 9.595 32.746 -1.481 1.00 39.97 343 LEU A O 1
ATOM 2660 N N . ILE A 1 344 ? 10.981 32.972 0.269 1.00 45.56 344 ILE A N 1
ATOM 2661 C CA . ILE A 1 344 ? 9.936 32.951 1.309 1.00 45.56 344 ILE A CA 1
ATOM 2662 C C . ILE A 1 344 ? 8.844 34.026 1.086 1.00 45.56 344 ILE A C 1
ATOM 2664 O O . ILE A 1 344 ? 7.655 33.693 1.173 1.00 45.56 344 ILE A O 1
ATOM 2668 N N . PRO A 1 345 ? 9.165 35.285 0.716 1.00 46.28 345 PRO A N 1
ATOM 2669 C CA . PRO A 1 345 ? 8.145 36.303 0.443 1.00 46.28 345 PRO A CA 1
ATOM 2670 C C . PRO A 1 345 ? 7.325 36.015 -0.825 1.00 46.28 345 PRO A C 1
ATOM 2672 O O . PRO A 1 345 ? 6.125 36.302 -0.875 1.00 46.28 345 PRO A O 1
ATOM 2675 N N . LYS A 1 346 ? 7.950 35.417 -1.851 1.00 45.12 346 LYS A N 1
ATOM 2676 C CA . LYS A 1 346 ? 7.298 35.076 -3.128 1.00 45.12 346 LYS A CA 1
ATOM 2677 C C . LYS A 1 346 ? 6.272 33.953 -2.949 1.00 45.12 346 LYS A C 1
ATOM 2679 O O . LYS A 1 346 ? 5.177 34.035 -3.505 1.00 45.12 346 LYS A O 1
ATOM 2684 N N . ILE A 1 347 ? 6.586 32.958 -2.117 1.00 42.47 347 ILE A N 1
ATOM 2685 C CA . ILE A 1 347 ? 5.680 31.849 -1.777 1.00 42.47 347 ILE A CA 1
ATOM 2686 C C . ILE A 1 347 ? 4.458 32.361 -0.998 1.00 42.47 347 ILE A C 1
ATOM 2688 O O . ILE A 1 347 ? 3.325 32.036 -1.358 1.00 42.47 347 ILE A O 1
ATOM 2692 N N . ARG A 1 348 ? 4.662 33.244 -0.007 1.00 45.94 348 ARG A N 1
ATOM 2693 C CA . ARG A 1 348 ? 3.563 33.856 0.767 1.00 45.94 348 ARG A CA 1
ATOM 2694 C C . ARG A 1 348 ? 2.600 34.659 -0.114 1.00 45.94 348 ARG A C 1
ATOM 2696 O O . ARG A 1 348 ? 1.392 34.472 -0.018 1.00 45.94 348 ARG A O 1
ATOM 2703 N N . ARG A 1 349 ? 3.111 35.490 -1.035 1.00 48.00 349 ARG A N 1
ATOM 2704 C CA . ARG A 1 349 ? 2.266 36.270 -1.967 1.00 48.00 349 ARG A CA 1
ATOM 2705 C C . ARG A 1 349 ? 1.418 35.386 -2.887 1.00 48.00 349 ARG A C 1
ATOM 2707 O O . ARG A 1 349 ? 0.275 35.733 -3.185 1.00 48.00 349 ARG A O 1
ATOM 2714 N N . ARG A 1 350 ? 1.956 34.246 -3.333 1.00 44.94 350 ARG A N 1
ATOM 2715 C CA . ARG A 1 350 ? 1.255 33.309 -4.228 1.00 44.94 350 ARG A CA 1
ATOM 2716 C C . ARG A 1 350 ? 0.100 32.597 -3.512 1.00 44.94 350 ARG A C 1
ATOM 2718 O O . ARG A 1 350 ? -0.995 32.519 -4.064 1.00 44.94 350 ARG A O 1
ATOM 2725 N N . GLN A 1 351 ? 0.312 32.187 -2.261 1.00 46.19 351 GLN A N 1
ATOM 2726 C CA . GLN A 1 351 ? -0.714 31.557 -1.419 1.00 46.19 351 GLN A CA 1
ATOM 2727 C C . GLN A 1 351 ? -1.851 32.523 -1.047 1.00 46.19 351 GLN A C 1
ATOM 2729 O O . GLN A 1 351 ? -3.019 32.137 -1.089 1.00 46.19 351 GLN A O 1
ATOM 2734 N N . SER A 1 352 ? -1.541 33.793 -0.760 1.00 55.81 352 SER A N 1
ATOM 2735 C CA . SER A 1 352 ? -2.567 34.810 -0.485 1.00 55.81 352 SER A CA 1
ATOM 2736 C C . SER A 1 352 ? -3.461 35.082 -1.700 1.00 55.81 352 SER A C 1
ATOM 2738 O O . SER A 1 352 ? -4.677 35.184 -1.556 1.00 55.81 352 SER A O 1
ATOM 2740 N N . ARG A 1 353 ? -2.890 35.124 -2.915 1.00 53.41 353 ARG A N 1
ATOM 2741 C CA . ARG A 1 353 ? -3.662 35.296 -4.162 1.00 53.41 353 ARG A CA 1
ATOM 2742 C C . ARG A 1 353 ? -4.577 34.106 -4.457 1.00 53.41 353 ARG A C 1
ATOM 2744 O O . ARG A 1 353 ? -5.701 34.313 -4.904 1.00 53.41 353 ARG A O 1
ATOM 2751 N N . GLN A 1 354 ? -4.126 32.879 -4.192 1.00 52.19 354 GLN A N 1
ATOM 2752 C CA . GLN A 1 354 ? -4.959 31.679 -4.349 1.00 52.19 354 GLN A CA 1
ATOM 2753 C C . GLN A 1 354 ? -6.130 31.656 -3.359 1.00 52.19 354 GLN A C 1
ATOM 2755 O O . GLN A 1 354 ? -7.255 31.388 -3.771 1.00 52.19 354 GLN A O 1
ATOM 2760 N N . LYS A 1 355 ? -5.898 32.017 -2.089 1.00 60.44 355 LYS A N 1
ATOM 2761 C CA . LYS A 1 355 ? -6.972 32.135 -1.087 1.00 60.44 355 LYS A CA 1
ATOM 2762 C C . LYS A 1 355 ? -8.002 33.208 -1.447 1.00 60.44 355 LYS A C 1
ATOM 2764 O O . LYS A 1 355 ? -9.194 32.984 -1.268 1.00 60.44 355 LYS A O 1
ATOM 2769 N N . PHE A 1 356 ? -7.558 34.346 -1.983 1.00 58.81 356 PHE A N 1
ATOM 2770 C CA . PHE A 1 356 ? -8.460 35.419 -2.406 1.00 58.81 356 PHE A CA 1
ATOM 2771 C C . PHE A 1 356 ? -9.350 35.003 -3.587 1.00 58.81 356 PHE A C 1
ATOM 2773 O O . PHE A 1 356 ? -10.558 35.215 -3.546 1.00 58.81 356 PHE A O 1
ATOM 2780 N N . LYS A 1 357 ? -8.780 34.338 -4.604 1.00 59.25 357 LYS A N 1
ATOM 2781 C CA . LYS A 1 357 ? -9.553 33.813 -5.744 1.00 59.25 357 LYS A CA 1
ATOM 2782 C C . LYS A 1 357 ? -10.573 32.752 -5.321 1.00 59.25 357 LYS A C 1
ATOM 2784 O O . LYS A 1 357 ? -11.696 32.768 -5.811 1.00 59.25 357 LYS A O 1
ATOM 2789 N N . LEU A 1 358 ? -10.200 31.872 -4.390 1.00 43.78 358 LEU A N 1
ATOM 2790 C CA . LEU A 1 358 ? -11.101 30.847 -3.859 1.00 43.78 358 LEU A CA 1
ATOM 2791 C C . LEU A 1 358 ? -12.266 31.472 -3.069 1.00 43.78 358 LEU A C 1
ATOM 2793 O O . LEU A 1 358 ? -13.405 31.059 -3.226 1.00 43.78 358 LEU A O 1
ATOM 2797 N N . SER A 1 359 ? -11.990 32.515 -2.281 1.00 52.66 359 SER A N 1
ATOM 2798 C CA . SER A 1 359 ? -13.000 33.281 -1.535 1.00 52.66 359 SER A CA 1
ATOM 2799 C C . SER A 1 359 ? -14.011 33.988 -2.448 1.00 52.66 359 SER A C 1
ATOM 2801 O O . SER A 1 359 ? -15.210 33.939 -2.184 1.00 52.66 359 SER A O 1
ATOM 2803 N N . GLN A 1 360 ? -13.560 34.591 -3.555 1.00 55.47 360 GLN A N 1
ATOM 2804 C CA . GLN A 1 360 ? -14.479 35.197 -4.526 1.00 55.47 360 GLN A CA 1
ATOM 2805 C C . GLN A 1 360 ? -15.325 34.160 -5.272 1.00 55.47 360 GLN A C 1
ATOM 2807 O O . GLN A 1 360 ? -16.514 34.387 -5.462 1.00 55.47 360 GLN A O 1
ATOM 2812 N N . ALA A 1 361 ? -14.747 33.012 -5.638 1.00 49.56 361 ALA A N 1
ATOM 2813 C CA . ALA A 1 361 ? -15.486 31.936 -6.299 1.00 49.56 361 ALA A CA 1
ATOM 2814 C C . ALA A 1 361 ? -16.570 31.313 -5.398 1.00 49.56 361 ALA A C 1
ATOM 2816 O O . ALA A 1 361 ? -17.602 30.882 -5.899 1.00 49.56 361 ALA A O 1
ATOM 2817 N N . ILE A 1 362 ? -16.349 31.295 -4.078 1.00 54.19 362 ILE A N 1
ATOM 2818 C CA . ILE A 1 362 ? -17.329 30.821 -3.088 1.00 54.19 362 ILE A CA 1
ATOM 2819 C C . ILE A 1 362 ? -18.458 31.838 -2.871 1.00 54.19 362 ILE A C 1
ATOM 2821 O O . ILE A 1 362 ? -19.572 31.427 -2.597 1.00 54.19 362 ILE A O 1
ATOM 2825 N N . LYS A 1 363 ? -18.198 33.146 -3.004 1.00 54.41 363 LYS A N 1
ATOM 2826 C CA . LYS A 1 363 ? -19.229 34.196 -2.867 1.00 54.41 363 LYS A CA 1
ATOM 2827 C C . LYS A 1 363 ? -20.095 34.403 -4.115 1.00 54.41 363 LYS A C 1
ATOM 2829 O O . LYS A 1 363 ? -21.100 35.097 -4.029 1.00 54.41 363 LYS A O 1
ATOM 2834 N N . ALA A 1 364 ? -19.666 33.889 -5.267 1.00 54.09 364 ALA A N 1
ATOM 2835 C CA . ALA A 1 364 ? -20.375 34.004 -6.543 1.00 54.09 364 ALA A CA 1
ATOM 2836 C C . ALA A 1 364 ? -21.258 32.778 -6.866 1.00 54.09 364 ALA A C 1
ATOM 2838 O O . ALA A 1 364 ? -21.857 32.730 -7.938 1.00 54.09 364 ALA A O 1
ATOM 2839 N N . ARG A 1 365 ? -21.303 31.792 -5.965 1.00 47.69 365 ARG A N 1
ATOM 2840 C CA . ARG A 1 365 ? -22.260 30.681 -5.928 1.00 47.69 365 ARG A CA 1
ATOM 2841 C C . ARG A 1 365 ? -23.184 30.892 -4.743 1.00 47.69 365 ARG A C 1
ATOM 2843 O O . ARG A 1 365 ? -24.343 30.448 -4.856 1.00 47.69 365 ARG A O 1
#

InterPro domains:
  IPR004839 Aminotransferase, class I/classII, large domain [PF00155] (4-222)
  IPR015421 Pyridoxal phosphate-dependent transferase, major domain [G3DSA:3.40.640.10] (1-131)
  IPR015422 Pyridoxal phosphate-dependent transferase, small domain [G3DSA:3.90.1150.10] (132-246)
  IPR015424 Pyridoxal phosphate-dependent transferase [SSF53383] (4-226)
  IPR049227 Domain of unknown function DUF6824 [PF20710] (255-339)